Protein AF-A0A0F9K3U7-F1 (afdb_monomer_lite)

Secondary structure (DSSP, 8-state):
---SS-HHHHHHHH-TTTGGGS-HHHHHHHHHHHH----HHHHHHH-GGGTTHHHHHTTS-HHHHHHHHHHHHHHHHHHHHHHHHHHHHHHHHS-S----HHHHHHHHHHHHHHHHHHHS-HHHHHHHHHHHHHHHHHHHHHHHHHHHHHHHHHHHHHHHHHHHHHHHHHHHHHHHHHHHHHHHHHHHHHHHHHHHHHHHHHHHHHHS-----SB-TTT-PBPPHHHHHHHHTT-

pLDDT: mean 84.47, std 10.97, range [39.34, 97.69]

Sequence (235 aa):
MGAIINEDIFKLLTMPSFFSNMPWQRCRATLLEVCGDISDNDVIASDLTLSALPAILSDRSLEDQKKVIAAKKKKVNDRLKEIPARIDELLRTLPSESANRKVIKAYIKNIDKKIQAAKDDTVLSGLRKDLAEAQVKLAEAKAKTAQVILEANAGVDAKVFEAQAEIRKLKSQIDAIGDRVEGCEDKITRNNKSIAELKATHATVTARKQTYDEICPTCNQPLPSDQIEAAKDQF

Foldseek 3Di:
DPPPDDPLVVCVVPPVCSLVPDDVVVNVVVCCVVVPPQDPVNVCVVDPVSVCVCVQQPPHDPVVSVVVVVVVVVVVVVVVVVVVVVVVVVVVVPPPDPVPVVVVVVVVVVVVVVVVCVVVVVVVVVVVVVVVVVVVVVVVVVVVVVVVVCVVVVVVVVVVVVVVVVVVVVVVVVVVVVVVVVVVVVVVVVVVVVVVVVVVVVVVVVPDDDDDDLADPPPRDGHDPVVVVVVVVVD

Organism: NCBI:txid412755

Structure (mmCIF, N/CA/C/O backbone):
data_AF-A0A0F9K3U7-F1
#
_entry.id   AF-A0A0F9K3U7-F1
#
loop_
_atom_site.group_PDB
_atom_site.id
_atom_site.type_symbol
_atom_site.label_atom_id
_atom_site.label_alt_id
_atom_site.label_comp_id
_atom_site.label_asym_id
_atom_site.label_entity_id
_atom_site.label_seq_id
_atom_site.pdbx_PDB_ins_code
_atom_site.Cartn_x
_atom_site.Cartn_y
_atom_site.Cartn_z
_atom_site.occupancy
_atom_site.B_iso_or_equiv
_atom_site.auth_seq_id
_atom_site.auth_comp_id
_atom_site.auth_asym_id
_atom_site.auth_atom_id
_atom_site.pdbx_PDB_model_num
ATOM 1 N N . MET A 1 1 ? 33.323 -32.342 -114.698 1.00 39.34 1 MET A N 1
ATOM 2 C CA . MET A 1 1 ? 34.777 -32.149 -114.892 1.00 39.34 1 MET A CA 1
ATOM 3 C C . MET A 1 1 ? 35.158 -30.962 -114.021 1.00 39.34 1 MET A C 1
ATOM 5 O O . MET A 1 1 ? 34.841 -29.845 -114.375 1.00 39.34 1 MET A O 1
ATOM 9 N N . GLY A 1 2 ? 35.527 -31.151 -112.758 1.00 51.09 2 GLY A N 1
ATOM 10 C CA . GLY A 1 2 ? 36.817 -31.725 -112.386 1.00 51.09 2 GLY A CA 1
ATOM 11 C C . GLY A 1 2 ? 37.894 -30.655 -112.555 1.00 51.09 2 GLY A C 1
ATOM 12 O O . GLY A 1 2 ? 38.774 -30.832 -113.387 1.00 51.09 2 GLY A O 1
ATOM 13 N N . ALA A 1 3 ? 37.754 -29.511 -111.870 1.00 56.00 3 ALA A N 1
ATOM 14 C CA . ALA A 1 3 ? 38.812 -28.509 -111.831 1.00 56.00 3 ALA A CA 1
ATOM 15 C C . ALA A 1 3 ? 40.034 -29.178 -111.199 1.00 56.00 3 ALA A C 1
ATOM 17 O O . ALA A 1 3 ? 39.985 -29.614 -110.053 1.00 56.00 3 ALA A O 1
ATOM 18 N N . ILE A 1 4 ? 41.088 -29.338 -111.991 1.00 64.88 4 ILE A N 1
ATOM 19 C CA . ILE A 1 4 ? 42.277 -30.111 -111.620 1.00 64.88 4 ILE A CA 1
ATOM 20 C C . ILE A 1 4 ? 43.007 -29.444 -110.431 1.00 64.88 4 ILE A C 1
ATOM 22 O O . ILE A 1 4 ? 43.713 -30.128 -109.697 1.00 64.88 4 ILE A O 1
ATOM 26 N N . ILE A 1 5 ? 42.796 -28.136 -110.201 1.00 70.88 5 ILE A N 1
ATOM 27 C CA . ILE A 1 5 ? 43.370 -27.323 -109.113 1.00 70.88 5 ILE A CA 1
ATOM 28 C C . ILE A 1 5 ? 42.346 -26.253 -108.658 1.00 70.88 5 ILE A C 1
ATOM 30 O O . ILE A 1 5 ? 41.552 -25.772 -109.467 1.00 70.88 5 ILE A O 1
ATOM 34 N N . ASN A 1 6 ? 42.365 -25.870 -107.371 1.00 79.25 6 ASN A N 1
ATOM 35 C CA . ASN A 1 6 ? 41.570 -24.768 -106.800 1.00 79.25 6 ASN A CA 1
ATOM 36 C C . ASN A 1 6 ? 41.962 -23.415 -107.436 1.00 79.25 6 ASN A C 1
ATOM 38 O O . ASN A 1 6 ? 43.145 -23.093 -107.504 1.00 79.25 6 ASN A O 1
ATOM 42 N N . GLU A 1 7 ? 40.985 -22.615 -107.875 1.00 78.12 7 GLU A N 1
ATOM 43 C CA . GLU A 1 7 ? 41.207 -21.340 -108.576 1.00 78.12 7 GLU A CA 1
ATOM 44 C C . GLU A 1 7 ? 42.060 -20.343 -107.775 1.00 78.12 7 GLU A C 1
ATOM 46 O O . GLU A 1 7 ? 42.917 -19.673 -108.352 1.00 78.12 7 GLU A O 1
ATOM 51 N N . ASP A 1 8 ? 41.889 -20.280 -106.453 1.00 76.25 8 ASP A N 1
ATOM 52 C CA . ASP A 1 8 ? 42.684 -19.394 -105.597 1.00 76.25 8 ASP A CA 1
ATOM 53 C C . ASP A 1 8 ? 44.146 -19.861 -105.518 1.00 76.25 8 ASP A C 1
ATOM 55 O O . ASP A 1 8 ? 45.063 -19.043 -105.579 1.00 76.25 8 ASP A O 1
ATOM 59 N N . ILE A 1 9 ? 44.381 -21.179 -105.480 1.00 78.38 9 ILE A N 1
ATOM 60 C CA . ILE A 1 9 ? 45.731 -21.768 -105.527 1.00 78.38 9 ILE A CA 1
ATOM 61 C C . ILE A 1 9 ? 46.354 -21.556 -106.912 1.00 78.38 9 ILE A C 1
ATOM 63 O O . ILE A 1 9 ? 47.531 -21.220 -107.027 1.00 78.38 9 ILE A O 1
ATOM 67 N N . PHE A 1 10 ? 45.566 -21.693 -107.979 1.00 81.69 10 PHE A N 1
ATOM 68 C CA . PHE A 1 10 ? 46.027 -21.448 -109.342 1.00 81.69 10 PHE A CA 1
ATOM 69 C C . PHE A 1 10 ? 46.436 -19.984 -109.547 1.00 81.69 10 PHE A C 1
ATOM 71 O O . PHE A 1 10 ? 47.505 -19.721 -110.100 1.00 81.69 10 PHE A O 1
ATOM 78 N N . LYS A 1 11 ? 45.643 -19.025 -109.051 1.00 81.75 11 LYS A N 1
ATOM 79 C CA . LYS A 1 11 ? 45.990 -17.593 -109.073 1.00 81.75 11 LYS A CA 1
ATOM 80 C C . LYS A 1 11 ? 47.231 -17.299 -108.236 1.00 81.75 11 LYS A C 1
ATOM 82 O O . LYS A 1 11 ? 48.065 -16.511 -108.670 1.00 81.75 11 LYS A O 1
ATOM 87 N N . LEU A 1 12 ? 47.395 -17.966 -107.092 1.00 83.31 12 LEU A N 1
ATOM 88 C CA . LEU A 1 12 ? 48.592 -17.843 -106.259 1.00 83.31 12 LEU A CA 1
ATOM 89 C C . LEU A 1 12 ? 49.868 -18.299 -106.990 1.00 83.31 12 LEU A C 1
ATOM 91 O O . LEU A 1 12 ? 50.903 -17.652 -106.868 1.00 83.31 12 LEU A O 1
ATOM 95 N N . LEU A 1 13 ? 49.789 -19.382 -107.771 1.00 79.38 13 LEU A N 1
ATOM 96 C CA . LEU A 1 13 ? 50.928 -19.937 -108.514 1.00 79.38 13 LEU A CA 1
ATOM 97 C C . LEU A 1 13 ? 51.248 -19.176 -109.809 1.00 79.38 13 LEU A C 1
ATOM 99 O O . LEU A 1 13 ? 52.399 -19.149 -110.237 1.00 79.38 13 LEU A O 1
ATOM 103 N N . THR A 1 14 ? 50.240 -18.587 -110.457 1.00 82.81 14 THR A N 1
ATOM 104 C CA . THR A 1 14 ? 50.379 -17.990 -111.801 1.00 82.81 14 THR A CA 1
ATOM 105 C C . THR A 1 14 ? 50.474 -16.469 -111.808 1.00 82.81 14 THR A C 1
ATOM 107 O O . THR A 1 14 ? 51.016 -15.902 -112.756 1.00 82.81 14 THR A O 1
ATOM 110 N N . MET A 1 15 ? 49.975 -15.790 -110.772 1.00 82.88 15 MET A N 1
ATOM 111 C CA . MET A 1 15 ? 49.947 -14.330 -110.696 1.00 82.88 15 MET A CA 1
ATOM 112 C C . MET A 1 15 ? 50.766 -13.836 -109.492 1.00 82.88 15 MET A C 1
ATOM 114 O O . MET A 1 15 ? 50.278 -13.874 -108.361 1.00 82.88 15 MET A O 1
ATOM 118 N N . PRO A 1 16 ? 51.977 -13.283 -109.707 1.00 77.00 16 PRO A N 1
ATOM 119 C CA . PRO A 1 16 ? 52.858 -12.836 -108.621 1.00 77.00 16 PRO A CA 1
ATOM 120 C C . PRO A 1 16 ? 52.249 -11.773 -107.689 1.00 77.00 16 PRO A C 1
ATOM 122 O O . PRO A 1 16 ? 52.630 -11.673 -106.527 1.00 77.00 16 PRO A O 1
ATOM 125 N N . SER A 1 17 ? 51.292 -10.978 -108.177 1.00 83.00 17 SER A N 1
ATOM 126 C CA . SER A 1 17 ? 50.625 -9.911 -107.416 1.00 83.00 17 SER A CA 1
ATOM 127 C C . SER A 1 17 ? 49.373 -10.366 -106.657 1.00 83.00 17 SER A C 1
ATOM 129 O O . SER A 1 17 ? 48.788 -9.579 -105.912 1.00 83.00 17 SER A O 1
ATOM 131 N N . PHE A 1 18 ? 48.921 -11.612 -106.831 1.00 84.75 18 PHE A N 1
ATOM 132 C CA . PHE A 1 18 ? 47.691 -12.086 -106.193 1.00 84.75 18 PHE A CA 1
ATOM 133 C C . PHE A 1 18 ? 47.845 -12.186 -104.672 1.00 84.75 18 PHE A C 1
ATOM 135 O O . PHE A 1 18 ? 46.971 -11.738 -103.931 1.00 84.75 18 PHE A O 1
ATOM 142 N N . PHE A 1 19 ? 48.993 -12.681 -104.203 1.00 83.94 19 PHE A N 1
ATOM 143 C CA . PHE A 1 19 ? 49.269 -12.829 -102.776 1.00 83.94 19 PHE A CA 1
ATOM 144 C C . PHE A 1 19 ? 49.229 -11.494 -102.014 1.00 83.94 19 PHE A C 1
ATOM 146 O O . PHE A 1 19 ? 48.644 -11.427 -100.936 1.00 83.94 19 PHE A O 1
ATOM 153 N N . SER A 1 20 ? 49.785 -10.420 -102.584 1.00 81.62 20 SER A N 1
ATOM 154 C CA . SER A 1 20 ? 49.832 -9.097 -101.941 1.00 81.62 20 SER A CA 1
ATOM 155 C C . SER A 1 20 ? 48.480 -8.381 -101.879 1.00 81.62 20 SER A C 1
ATOM 157 O O . SER A 1 20 ? 48.315 -7.473 -101.072 1.00 81.62 20 SER A O 1
ATOM 159 N N . ASN A 1 21 ? 47.522 -8.767 -102.726 1.00 83.94 21 ASN A N 1
ATOM 160 C CA . ASN A 1 21 ? 46.215 -8.111 -102.831 1.00 83.94 21 ASN A CA 1
ATOM 161 C C . ASN A 1 21 ? 45.113 -8.804 -102.012 1.00 83.94 21 ASN A C 1
ATOM 163 O O . ASN A 1 21 ? 43.970 -8.344 -102.001 1.00 83.94 21 ASN A O 1
ATOM 167 N N . MET A 1 22 ? 45.422 -9.910 -101.335 1.00 84.44 22 MET A N 1
ATOM 168 C CA . MET A 1 22 ? 44.463 -10.603 -100.479 1.00 84.44 22 MET A CA 1
ATOM 169 C C . MET A 1 22 ? 44.304 -9.912 -99.110 1.00 84.44 22 MET A C 1
ATOM 171 O O . MET A 1 22 ? 45.218 -9.239 -98.633 1.00 84.44 22 MET A O 1
ATOM 175 N N . PRO A 1 23 ? 43.150 -10.085 -98.429 1.00 88.00 23 PRO A N 1
ATOM 176 C CA . PRO A 1 23 ? 42.997 -9.664 -97.040 1.00 88.00 23 PRO A CA 1
ATOM 177 C C . PRO A 1 23 ? 44.082 -10.296 -96.166 1.00 88.00 23 PRO A C 1
ATOM 179 O O . PRO A 1 23 ? 44.352 -11.493 -96.288 1.00 88.00 23 PRO A O 1
ATOM 182 N N . TRP A 1 24 ? 44.665 -9.520 -95.252 1.00 84.69 24 TRP A N 1
ATOM 183 C CA . TRP A 1 24 ? 45.823 -9.944 -94.457 1.00 84.69 24 TRP A CA 1
ATOM 184 C C . TRP A 1 24 ? 45.602 -11.262 -93.694 1.00 84.69 24 TRP A C 1
ATOM 186 O O . TRP A 1 24 ? 46.546 -12.025 -93.503 1.00 84.69 24 TRP A O 1
ATOM 196 N N . GLN A 1 25 ? 44.362 -11.571 -93.297 1.00 86.56 25 GLN A N 1
ATOM 197 C CA . GLN A 1 25 ? 44.002 -12.839 -92.660 1.00 86.56 25 GLN A CA 1
ATOM 198 C C . GLN A 1 25 ? 44.200 -14.032 -93.603 1.00 86.56 25 GLN A C 1
ATOM 200 O O . GLN A 1 25 ? 44.711 -15.062 -93.173 1.00 86.56 25 GLN A O 1
ATOM 205 N N . ARG A 1 26 ? 43.834 -13.888 -94.888 1.00 83.44 26 ARG A N 1
ATOM 206 C CA . ARG A 1 26 ? 44.044 -14.921 -95.915 1.00 83.44 26 ARG A CA 1
ATOM 207 C C . ARG A 1 26 ? 45.518 -15.042 -96.280 1.00 83.44 26 ARG A C 1
ATOM 209 O O . ARG A 1 26 ? 46.016 -16.157 -96.299 1.00 83.44 26 ARG A O 1
ATOM 216 N N . CYS A 1 27 ? 46.237 -13.928 -96.453 1.00 83.19 27 CYS A N 1
ATOM 217 C CA . CYS A 1 27 ? 47.690 -13.963 -96.671 1.00 83.19 27 CYS A CA 1
ATOM 218 C C . CYS A 1 27 ? 48.408 -14.710 -95.540 1.00 83.19 27 CYS A C 1
ATOM 220 O O . CYS A 1 27 ? 49.268 -15.549 -95.794 1.00 83.19 27 CYS A O 1
ATOM 222 N N . ARG A 1 28 ? 48.032 -14.425 -94.285 1.00 81.31 28 ARG A N 1
ATOM 223 C CA . ARG A 1 28 ? 48.586 -15.095 -93.105 1.00 81.31 28 ARG A CA 1
ATOM 224 C C . ARG A 1 28 ? 48.239 -16.582 -93.079 1.00 81.31 28 ARG A C 1
ATOM 226 O O . ARG A 1 28 ? 49.132 -17.379 -92.831 1.00 81.31 28 ARG A O 1
ATOM 233 N N . ALA A 1 29 ? 46.983 -16.950 -93.337 1.00 82.62 29 ALA A N 1
ATOM 234 C CA . ALA A 1 29 ? 46.562 -18.350 -93.369 1.00 82.62 29 ALA A CA 1
ATOM 235 C C . ALA A 1 29 ? 47.334 -19.149 -94.432 1.00 82.62 29 ALA A C 1
ATOM 237 O O . ALA A 1 29 ? 47.887 -20.195 -94.120 1.00 82.62 29 ALA A O 1
ATOM 238 N N . THR A 1 30 ? 47.458 -18.610 -95.648 1.00 82.06 30 THR A N 1
ATOM 239 C CA . THR A 1 30 ? 48.207 -19.245 -96.741 1.00 82.06 30 THR A CA 1
ATOM 240 C C . THR A 1 30 ? 49.702 -19.366 -96.429 1.00 82.06 30 THR A C 1
ATOM 242 O O . THR A 1 30 ? 50.304 -20.388 -96.733 1.00 82.06 30 THR A O 1
ATOM 245 N N . LEU A 1 31 ? 50.320 -18.363 -95.791 1.00 82.06 31 LEU A N 1
ATOM 246 C CA . LEU A 1 31 ? 51.719 -18.468 -95.351 1.00 82.06 31 LEU A CA 1
ATOM 247 C C . LEU A 1 31 ? 51.919 -19.547 -94.286 1.00 82.06 31 LEU A C 1
ATOM 249 O O . LEU A 1 31 ? 52.905 -20.271 -94.349 1.00 82.06 31 LEU A O 1
ATOM 253 N N . LEU A 1 32 ? 51.006 -19.654 -93.319 1.00 80.69 32 LEU A N 1
ATOM 254 C CA . LEU A 1 32 ? 51.077 -20.681 -92.276 1.00 80.69 32 LEU A CA 1
ATOM 255 C C . LEU A 1 32 ? 50.856 -22.086 -92.852 1.00 80.69 32 LEU A C 1
ATOM 257 O O . LEU A 1 32 ? 51.536 -23.022 -92.450 1.00 80.69 32 LEU A O 1
ATOM 261 N N . GLU A 1 33 ? 49.981 -22.223 -93.851 1.00 80.50 33 GLU A N 1
ATOM 262 C CA . GLU A 1 33 ? 49.771 -23.482 -94.573 1.00 80.50 33 GLU A CA 1
ATOM 263 C C . GLU A 1 33 ? 51.034 -23.934 -95.331 1.00 80.50 33 GLU A C 1
ATOM 265 O O . GLU A 1 33 ? 51.362 -25.118 -95.333 1.00 80.50 33 GLU A O 1
ATOM 270 N N . VAL A 1 34 ? 51.779 -22.997 -95.934 1.00 78.75 34 VAL A N 1
ATOM 271 C CA . VAL A 1 34 ? 53.006 -23.289 -96.702 1.00 78.75 34 VAL A CA 1
ATOM 272 C C . VAL A 1 34 ? 54.232 -23.505 -95.806 1.00 78.75 34 VAL A C 1
ATOM 274 O O . VAL A 1 34 ? 55.048 -24.381 -96.086 1.00 78.75 34 VAL A O 1
ATOM 277 N N . CYS A 1 35 ? 54.391 -22.709 -94.748 1.00 75.44 35 CYS A N 1
ATOM 278 C CA . CYS A 1 35 ? 55.563 -22.747 -93.867 1.00 75.44 35 CYS A CA 1
ATOM 279 C C . CYS A 1 35 ? 55.451 -23.779 -92.729 1.00 75.44 35 CYS A C 1
ATOM 281 O O . C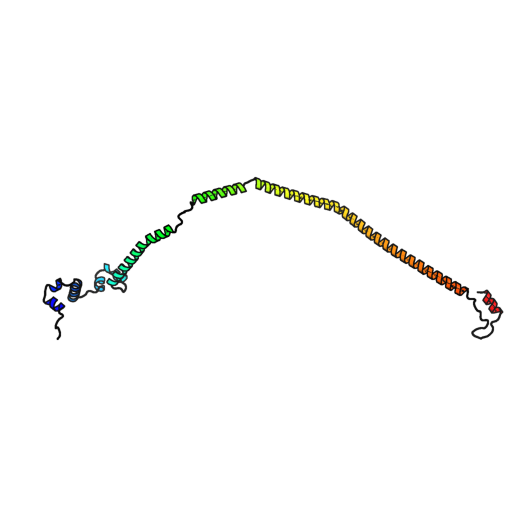YS A 1 35 ? 56.434 -23.999 -92.022 1.00 75.44 35 CYS A O 1
ATOM 283 N N . GLY A 1 36 ? 54.287 -24.415 -92.570 1.00 69.62 36 GLY A N 1
ATOM 284 C CA . GLY A 1 36 ? 53.966 -25.284 -91.441 1.00 69.62 36 GLY A CA 1
ATOM 285 C C . GLY A 1 36 ? 53.389 -24.487 -90.270 1.00 69.62 36 GLY A C 1
ATOM 286 O O . GLY A 1 36 ? 53.893 -23.420 -89.916 1.00 69.62 36 GLY A O 1
ATOM 287 N N . ASP A 1 37 ? 52.313 -25.007 -89.680 1.00 71.19 37 ASP A N 1
ATOM 288 C CA . ASP A 1 37 ? 51.672 -24.390 -88.520 1.00 71.19 37 ASP A CA 1
ATOM 289 C C . ASP A 1 37 ? 52.463 -24.713 -87.243 1.00 71.19 37 ASP A C 1
ATOM 291 O O . ASP A 1 37 ? 52.944 -25.834 -87.065 1.00 71.19 37 ASP A O 1
ATOM 295 N N . ILE A 1 38 ? 52.602 -23.731 -86.356 1.00 73.69 38 ILE A N 1
ATOM 296 C CA . ILE A 1 38 ? 53.249 -23.899 -85.050 1.00 73.69 38 ILE A CA 1
ATOM 297 C C . ILE A 1 38 ? 52.135 -23.806 -84.019 1.00 73.69 38 ILE A C 1
ATOM 299 O O . ILE A 1 38 ? 51.445 -22.788 -83.960 1.00 73.69 38 ILE A O 1
ATOM 303 N N . SER A 1 39 ? 51.941 -24.849 -83.209 1.00 77.06 39 SER A N 1
ATOM 304 C CA . SER A 1 39 ? 50.862 -24.815 -82.227 1.00 77.06 39 SER A CA 1
ATOM 305 C C . SER A 1 39 ? 51.157 -23.784 -81.136 1.00 77.06 39 SER A C 1
ATOM 307 O O . SER A 1 39 ? 52.312 -23.545 -80.775 1.00 77.06 39 SER A O 1
ATOM 309 N N . ASP A 1 40 ? 50.108 -23.205 -80.547 1.00 73.75 40 ASP A N 1
ATOM 310 C CA . ASP A 1 40 ? 50.254 -22.292 -79.406 1.00 73.75 40 ASP A CA 1
ATOM 311 C C . ASP A 1 40 ? 51.070 -22.939 -78.268 1.00 73.75 40 ASP A C 1
ATOM 313 O O . ASP A 1 40 ? 51.833 -22.258 -77.585 1.00 73.75 40 ASP A O 1
ATOM 317 N N . ASN A 1 41 ? 50.967 -24.263 -78.101 1.00 77.44 41 ASN A N 1
ATOM 318 C CA . ASN A 1 41 ? 51.744 -25.020 -77.120 1.00 77.44 41 ASN A CA 1
ATOM 319 C C . ASN A 1 41 ? 53.242 -25.054 -77.455 1.00 77.44 41 ASN A C 1
ATOM 321 O O . ASN A 1 41 ? 54.060 -24.929 -76.545 1.00 77.44 41 ASN A O 1
ATOM 325 N N . ASP A 1 42 ? 53.604 -25.170 -78.734 1.00 77.56 42 ASP A N 1
ATOM 326 C CA . ASP A 1 42 ? 55.003 -25.156 -79.180 1.00 77.56 42 ASP A CA 1
ATOM 327 C C . ASP A 1 42 ? 55.627 -23.769 -78.979 1.00 77.56 42 ASP A C 1
ATOM 329 O O . ASP A 1 42 ? 56.763 -23.651 -78.516 1.00 77.56 42 ASP A O 1
ATOM 333 N N . VAL A 1 43 ? 54.861 -22.702 -79.237 1.00 80.06 43 VAL A N 1
ATOM 334 C CA . VAL A 1 43 ? 55.296 -21.321 -78.966 1.00 80.06 43 VAL A CA 1
ATOM 335 C C . VAL A 1 43 ? 55.462 -21.087 -77.463 1.00 80.06 43 VAL A C 1
ATOM 337 O O . VAL A 1 43 ? 56.473 -20.528 -77.039 1.00 80.06 43 VAL A O 1
ATOM 340 N N . ILE A 1 44 ? 54.515 -21.544 -76.639 1.00 80.75 44 ILE A N 1
ATOM 341 C CA . ILE A 1 44 ? 54.592 -21.414 -75.176 1.00 80.75 44 ILE A CA 1
ATOM 342 C C . ILE A 1 44 ? 55.784 -22.199 -74.609 1.00 80.75 44 ILE A C 1
ATOM 344 O O . ILE A 1 44 ? 56.443 -21.718 -73.691 1.00 80.75 44 ILE A O 1
ATOM 348 N N . ALA A 1 45 ? 56.091 -23.376 -75.160 1.00 81.00 45 ALA A N 1
ATOM 349 C CA . ALA A 1 45 ? 57.246 -24.172 -74.751 1.00 81.00 45 ALA A CA 1
ATOM 350 C C . ALA A 1 45 ? 58.588 -23.538 -75.166 1.00 81.00 45 ALA A C 1
ATOM 352 O O . ALA A 1 45 ? 59.606 -23.790 -74.520 1.00 81.00 45 ALA A O 1
ATOM 353 N N . SER A 1 46 ? 58.595 -22.711 -76.218 1.00 82.94 46 SER A N 1
ATOM 354 C CA . SER A 1 46 ? 59.808 -22.069 -76.743 1.00 82.94 46 SER A CA 1
ATOM 355 C C . SER A 1 46 ? 60.324 -20.889 -75.905 1.00 82.94 46 SER A C 1
ATOM 357 O O . SER A 1 46 ? 61.505 -20.557 -76.003 1.00 82.94 46 SER A O 1
ATOM 359 N N . ASP A 1 47 ? 59.484 -20.279 -75.057 1.00 83.94 47 ASP A N 1
ATOM 360 C CA . ASP A 1 47 ? 59.842 -19.110 -74.244 1.00 83.94 47 ASP A CA 1
ATOM 361 C C . ASP A 1 47 ? 59.417 -19.283 -72.776 1.00 83.94 47 ASP A C 1
ATOM 363 O O . ASP A 1 47 ? 58.234 -19.366 -72.436 1.00 83.94 47 ASP A O 1
ATOM 367 N N . LEU A 1 48 ? 60.402 -19.263 -71.873 1.00 82.19 48 LEU A N 1
ATOM 368 C CA . LEU A 1 48 ? 60.197 -19.418 -70.433 1.00 82.19 48 LEU A CA 1
ATOM 369 C C . LEU A 1 48 ? 59.276 -18.336 -69.839 1.00 82.19 48 LEU A C 1
ATOM 371 O O . LEU A 1 48 ? 58.615 -18.579 -68.826 1.00 82.19 48 LEU A O 1
ATOM 375 N N . THR A 1 49 ? 59.199 -17.154 -70.459 1.00 85.38 49 THR A N 1
ATOM 376 C CA . THR A 1 49 ? 58.321 -16.059 -70.017 1.00 85.38 49 THR A CA 1
ATOM 377 C C . THR A 1 49 ? 56.834 -16.360 -70.233 1.00 85.38 49 THR A C 1
ATOM 379 O O . THR A 1 49 ? 55.987 -15.802 -69.533 1.00 85.38 49 THR A O 1
ATOM 382 N N . LEU A 1 50 ? 56.506 -17.291 -71.138 1.00 83.38 50 LEU A N 1
ATOM 383 C CA . LEU A 1 50 ? 55.139 -17.725 -71.435 1.00 83.38 50 LEU A CA 1
ATOM 384 C C . LEU A 1 50 ? 54.679 -18.905 -70.568 1.00 83.38 50 LEU A C 1
ATOM 386 O O . LEU A 1 50 ? 53.513 -19.288 -70.627 1.00 83.38 50 LEU A O 1
ATOM 390 N N . SER A 1 51 ? 55.546 -19.439 -69.703 1.00 81.56 51 SER A N 1
ATOM 391 C CA . SER A 1 51 ? 55.262 -20.606 -68.850 1.00 81.56 51 SER A CA 1
ATOM 392 C C . SER A 1 51 ? 54.040 -20.448 -67.931 1.00 81.56 51 SER A C 1
ATOM 394 O O . SER A 1 51 ? 53.390 -21.435 -67.591 1.00 81.56 51 SER A O 1
ATOM 396 N N . ALA A 1 52 ? 53.679 -19.216 -67.554 1.00 84.75 52 ALA A N 1
ATOM 397 C CA . ALA A 1 52 ? 52.499 -18.929 -66.734 1.00 84.75 52 ALA A CA 1
ATOM 398 C C . ALA A 1 52 ? 51.186 -18.850 -67.541 1.00 84.75 52 ALA A C 1
ATOM 400 O O . ALA A 1 52 ? 50.096 -18.883 -66.966 1.00 84.75 52 ALA A O 1
ATOM 401 N N . LEU A 1 53 ? 51.266 -18.729 -68.869 1.00 83.69 53 LEU A N 1
ATOM 402 C CA . LEU A 1 53 ? 50.116 -18.509 -69.743 1.00 83.69 53 LEU A CA 1
ATOM 403 C C . LEU A 1 53 ? 49.138 -19.701 -69.783 1.00 83.69 53 LEU A C 1
ATOM 405 O O . LEU A 1 53 ? 47.936 -19.441 -69.698 1.00 83.69 53 LEU A O 1
ATOM 409 N N . PRO A 1 54 ? 49.577 -20.979 -69.803 1.00 83.38 54 PRO A N 1
ATOM 410 C CA . PRO A 1 54 ? 48.668 -22.127 -69.716 1.00 83.38 54 PRO A CA 1
ATOM 411 C C . PRO A 1 54 ? 47.805 -22.118 -68.450 1.00 83.38 54 PRO A C 1
ATOM 413 O O . PRO A 1 54 ? 46.604 -22.361 -68.518 1.00 83.38 54 PRO A O 1
ATOM 416 N N . ALA A 1 55 ? 48.379 -21.747 -67.299 1.00 84.31 55 ALA A N 1
ATOM 417 C CA . ALA A 1 55 ? 47.632 -21.641 -66.044 1.00 84.31 55 ALA A CA 1
ATOM 418 C C . ALA A 1 55 ? 46.563 -20.531 -66.091 1.00 84.31 55 ALA A C 1
ATOM 420 O O . ALA A 1 55 ? 45.505 -20.654 -65.475 1.00 84.31 55 ALA A O 1
ATOM 421 N N . ILE A 1 56 ? 46.820 -19.453 -66.839 1.00 82.56 56 ILE A N 1
ATOM 422 C CA . ILE A 1 56 ? 45.872 -18.347 -67.047 1.00 82.56 56 ILE A CA 1
ATOM 423 C C . ILE A 1 56 ? 44.776 -18.735 -68.050 1.00 82.56 56 ILE A C 1
ATOM 425 O O . ILE A 1 56 ? 43.635 -18.283 -67.913 1.00 82.56 56 ILE A O 1
ATOM 429 N N . LEU A 1 57 ? 45.116 -19.529 -69.067 1.00 81.94 57 LEU A N 1
ATOM 430 C CA . LEU A 1 57 ? 44.195 -19.976 -70.110 1.00 81.94 57 LEU A CA 1
ATOM 431 C C . LEU A 1 57 ? 43.289 -21.117 -69.651 1.00 81.94 57 LEU A C 1
ATOM 433 O O . LEU A 1 57 ? 42.125 -21.150 -70.055 1.00 81.94 57 LEU A O 1
ATOM 437 N N . SER A 1 58 ? 43.754 -21.980 -68.741 1.00 80.06 58 SER A N 1
ATOM 438 C CA . SER A 1 58 ? 43.046 -23.200 -68.323 1.00 80.06 58 SER A CA 1
ATOM 439 C C . SER A 1 58 ? 42.628 -24.029 -69.552 1.00 80.06 58 SER A C 1
ATOM 441 O O . SER A 1 58 ? 43.486 -24.350 -70.365 1.00 80.06 58 SER A O 1
ATOM 443 N N . ASP A 1 59 ? 41.331 -24.291 -69.746 1.00 79.00 59 ASP A N 1
ATOM 444 C CA . ASP A 1 59 ? 40.789 -25.041 -70.895 1.00 79.00 59 ASP A CA 1
ATOM 445 C C . ASP A 1 59 ? 40.331 -24.138 -72.064 1.00 79.00 59 ASP A C 1
ATOM 447 O O . ASP A 1 59 ? 39.585 -24.570 -72.943 1.00 79.00 59 ASP A O 1
ATOM 451 N N . ARG A 1 60 ? 40.684 -22.842 -72.058 1.00 79.81 60 ARG A N 1
ATOM 452 C CA . ARG A 1 60 ? 40.196 -21.860 -73.045 1.00 79.81 60 ARG A CA 1
ATOM 453 C C . ARG A 1 60 ? 41.239 -21.558 -74.111 1.00 79.81 60 ARG A C 1
ATOM 455 O O . ARG A 1 60 ? 42.422 -21.422 -73.813 1.00 79.81 60 ARG A O 1
ATOM 462 N N . SER A 1 61 ? 40.766 -21.307 -75.331 1.00 82.88 61 SER A N 1
ATOM 463 C CA . SER A 1 61 ? 41.596 -20.712 -76.379 1.00 82.88 61 SER A CA 1
ATOM 464 C C . SER A 1 61 ? 42.055 -19.297 -75.986 1.00 82.88 61 SER A C 1
ATOM 466 O O . SER A 1 61 ? 41.381 -18.582 -75.230 1.00 82.88 61 SER A O 1
ATOM 468 N N . LEU A 1 62 ? 43.188 -18.852 -76.540 1.00 81.69 62 LEU A N 1
ATOM 469 C CA . LEU A 1 62 ? 43.691 -17.481 -76.376 1.00 81.69 62 LEU A CA 1
ATOM 470 C C . LEU A 1 62 ? 42.641 -16.426 -76.754 1.00 81.69 62 LEU A C 1
ATOM 472 O O . LEU A 1 62 ? 42.517 -15.387 -76.095 1.00 81.69 62 LEU A O 1
ATOM 476 N N . GLU A 1 63 ? 41.871 -16.685 -77.810 1.00 82.75 63 GLU A N 1
ATOM 477 C CA . GLU A 1 63 ? 40.817 -15.788 -78.276 1.00 82.75 63 GLU A CA 1
ATOM 478 C C . GLU A 1 63 ? 39.654 -15.700 -77.287 1.00 82.75 63 GLU A C 1
ATOM 480 O O . GLU A 1 63 ? 39.166 -14.602 -76.994 1.00 82.75 63 GLU A O 1
ATOM 485 N N . ASP A 1 64 ? 39.236 -16.829 -76.718 1.00 86.12 64 ASP A N 1
ATOM 486 C CA . ASP A 1 64 ? 38.146 -16.855 -75.747 1.00 86.12 64 ASP A CA 1
ATOM 487 C C . ASP A 1 64 ? 38.547 -16.189 -74.435 1.00 86.12 64 ASP A C 1
ATOM 489 O O . ASP A 1 64 ? 37.758 -15.433 -73.859 1.00 86.12 64 ASP A O 1
ATOM 493 N N . GLN A 1 65 ? 39.793 -16.362 -73.990 1.00 86.94 65 GLN A N 1
ATOM 494 C CA . GLN A 1 65 ? 40.285 -15.668 -72.803 1.00 86.94 65 GLN A CA 1
ATOM 495 C C . GLN A 1 65 ? 40.340 -14.146 -73.009 1.00 86.94 65 GLN A C 1
ATOM 497 O O . GLN A 1 65 ? 39.942 -13.386 -72.119 1.00 86.94 65 GLN A O 1
ATOM 502 N N . LYS A 1 66 ? 40.733 -13.671 -74.201 1.00 87.69 66 LYS A N 1
ATOM 503 C CA . LYS A 1 66 ? 40.666 -12.240 -74.551 1.00 87.69 66 LYS A CA 1
ATOM 504 C C . LYS A 1 66 ? 39.233 -11.705 -74.483 1.00 87.69 66 LYS A C 1
ATOM 506 O O . LYS A 1 66 ? 39.011 -10.640 -73.900 1.00 87.69 66 LYS A O 1
ATOM 511 N N . LYS A 1 67 ? 38.250 -12.451 -75.004 1.00 89.81 67 LYS A N 1
ATOM 512 C CA . LYS A 1 67 ? 36.822 -12.080 -74.923 1.00 89.81 67 LYS A CA 1
ATOM 513 C C . LYS A 1 67 ? 36.339 -11.999 -73.471 1.00 89.81 67 LYS A C 1
ATOM 515 O O . LYS A 1 67 ? 35.662 -11.039 -73.099 1.00 89.81 67 LYS A O 1
ATOM 520 N N . VAL A 1 68 ? 36.726 -12.955 -72.625 1.00 88.50 68 VAL A N 1
ATOM 521 C CA . VAL A 1 68 ? 36.371 -12.982 -71.194 1.00 88.50 68 VAL A CA 1
ATOM 522 C C . VAL A 1 68 ? 36.945 -11.779 -70.454 1.00 88.50 68 VAL A C 1
ATOM 524 O O . VAL A 1 68 ? 36.232 -11.132 -69.685 1.00 88.50 68 VAL A O 1
ATOM 527 N N . ILE A 1 69 ? 38.219 -11.454 -70.684 1.00 89.62 69 ILE A N 1
ATOM 528 C CA . ILE A 1 69 ? 38.871 -10.296 -70.062 1.00 89.62 69 ILE A CA 1
ATOM 529 C C . ILE A 1 69 ? 38.188 -9.001 -70.512 1.00 89.62 69 ILE A C 1
ATOM 531 O O . ILE A 1 69 ? 37.885 -8.152 -69.671 1.00 89.62 69 ILE A O 1
ATOM 535 N N . ALA A 1 70 ? 37.873 -8.865 -71.803 1.00 92.81 70 ALA A N 1
ATOM 536 C CA . ALA A 1 70 ? 37.151 -7.706 -72.323 1.00 92.81 70 ALA A CA 1
ATOM 537 C C . ALA A 1 70 ? 35.766 -7.549 -71.667 1.00 92.81 70 ALA A C 1
ATOM 539 O O . ALA A 1 70 ? 35.411 -6.453 -71.226 1.00 92.81 70 ALA A O 1
ATOM 540 N N . ALA A 1 71 ? 35.015 -8.645 -71.518 1.00 93.62 71 ALA A N 1
ATOM 541 C CA . ALA A 1 71 ? 33.717 -8.646 -70.846 1.00 93.62 71 ALA A CA 1
ATOM 542 C C . ALA A 1 71 ? 33.829 -8.288 -69.352 1.00 93.62 71 ALA A C 1
ATOM 544 O O . ALA A 1 71 ? 33.058 -7.465 -68.852 1.00 93.62 71 ALA A O 1
ATOM 545 N N . LYS A 1 72 ? 34.817 -8.846 -68.636 1.00 93.25 72 LYS A N 1
ATOM 546 C CA . LYS A 1 72 ? 35.093 -8.508 -67.229 1.00 93.25 72 LYS A CA 1
ATOM 547 C C . LYS A 1 72 ? 35.455 -7.032 -67.073 1.00 93.25 72 LYS A C 1
ATOM 549 O O . LYS A 1 72 ? 34.893 -6.364 -66.208 1.00 93.25 72 LYS A O 1
ATOM 554 N N . LYS A 1 73 ? 36.335 -6.508 -67.932 1.00 94.50 73 LYS A N 1
ATOM 555 C CA . LYS A 1 73 ? 36.732 -5.093 -67.941 1.00 94.50 73 LYS A CA 1
ATOM 556 C C . LYS A 1 73 ? 35.525 -4.183 -68.160 1.00 94.50 73 LYS A C 1
ATOM 558 O O . LYS A 1 73 ? 35.356 -3.214 -67.425 1.00 94.50 73 LYS A O 1
ATOM 563 N N . LYS A 1 74 ? 34.657 -4.527 -69.117 1.00 95.81 74 LYS A N 1
ATOM 564 C CA . LYS A 1 74 ? 33.407 -3.799 -69.361 1.00 95.81 74 LYS A CA 1
ATOM 565 C C . LYS A 1 74 ? 32.515 -3.791 -68.115 1.00 95.81 74 LYS A C 1
ATOM 567 O O . LYS A 1 74 ? 32.157 -2.720 -67.647 1.00 95.81 74 LYS A O 1
ATOM 572 N N . LYS A 1 75 ? 32.266 -4.956 -67.506 1.00 94.94 75 LYS A N 1
ATOM 573 C CA . LYS A 1 75 ? 31.447 -5.075 -66.286 1.00 94.94 75 LYS A CA 1
ATOM 574 C C . LYS A 1 75 ? 31.998 -4.260 -65.110 1.00 94.94 75 LYS A C 1
ATOM 576 O O . LYS A 1 75 ? 31.226 -3.666 -64.365 1.00 94.94 75 LYS A O 1
ATOM 581 N N . VAL A 1 76 ? 33.318 -4.235 -64.921 1.00 95.06 76 VAL A N 1
ATOM 582 C CA . VAL A 1 76 ? 33.958 -3.416 -63.876 1.00 95.06 76 VAL A CA 1
ATOM 583 C C . VAL A 1 76 ? 33.765 -1.927 -64.160 1.00 95.06 76 VAL A C 1
ATOM 585 O O . VAL A 1 76 ? 33.382 -1.188 -63.257 1.00 95.06 76 VAL A O 1
ATOM 588 N N . ASN A 1 77 ? 33.965 -1.496 -65.405 1.00 94.88 77 ASN A N 1
ATOM 589 C CA . ASN A 1 77 ? 33.765 -0.102 -65.797 1.00 94.88 77 ASN A CA 1
ATOM 590 C C . ASN A 1 77 ? 32.306 0.343 -65.659 1.00 94.88 77 ASN A C 1
ATOM 592 O O . ASN A 1 77 ? 32.056 1.459 -65.215 1.00 94.88 77 ASN A O 1
ATOM 596 N N . ASP A 1 78 ? 31.351 -0.517 -66.005 1.00 95.31 78 ASP A N 1
ATOM 597 C CA . ASP A 1 78 ? 29.927 -0.218 -65.854 1.00 95.31 78 ASP A CA 1
ATOM 598 C C . ASP A 1 78 ? 29.568 -0.067 -64.366 1.00 95.31 78 ASP A C 1
ATOM 600 O O . ASP A 1 78 ? 28.974 0.935 -63.976 1.00 95.31 78 ASP A O 1
ATOM 604 N N . ARG A 1 79 ? 30.065 -0.961 -63.496 1.00 92.94 79 ARG A N 1
ATOM 605 C CA . ARG A 1 79 ? 29.911 -0.816 -62.036 1.00 92.94 79 ARG A CA 1
ATOM 606 C C . ARG A 1 79 ? 30.545 0.465 -61.498 1.00 92.94 79 ARG A C 1
ATOM 608 O O . ARG A 1 79 ? 29.952 1.104 -60.640 1.00 92.94 79 ARG A O 1
ATOM 615 N N . LEU A 1 80 ? 31.730 0.846 -61.979 1.00 94.94 80 LEU A N 1
ATOM 616 C CA . LEU A 1 80 ? 32.388 2.091 -61.567 1.00 94.94 80 LEU A CA 1
ATOM 617 C C . LEU A 1 80 ? 31.550 3.326 -61.916 1.00 94.94 80 LEU A C 1
ATOM 619 O O . LEU A 1 80 ? 31.496 4.260 -61.121 1.00 94.94 80 LEU A O 1
ATOM 623 N N . LYS A 1 81 ? 30.863 3.316 -63.063 1.00 94.44 81 LYS A N 1
ATOM 624 C CA . LYS A 1 81 ? 29.956 4.399 -63.470 1.00 94.44 81 LYS A CA 1
ATOM 625 C C . LYS A 1 81 ? 28.686 4.472 -62.619 1.00 94.44 81 LYS A C 1
ATOM 627 O O . LYS A 1 81 ? 28.140 5.556 -62.462 1.00 94.44 81 LYS A O 1
ATOM 632 N N . GLU A 1 82 ? 28.223 3.351 -62.066 1.00 94.94 82 GLU A N 1
ATOM 633 C CA . GLU A 1 82 ? 27.032 3.302 -61.202 1.00 94.94 82 GLU A CA 1
ATOM 634 C C . GLU A 1 82 ? 27.284 3.827 -59.777 1.00 94.94 82 GLU A C 1
ATOM 636 O O . GLU A 1 82 ? 26.348 4.277 -59.117 1.00 94.94 82 GLU A O 1
ATOM 641 N N . ILE A 1 83 ? 28.525 3.758 -59.278 1.00 93.50 83 ILE A N 1
ATOM 642 C CA . ILE A 1 83 ? 28.858 4.113 -57.887 1.00 93.50 83 ILE A CA 1
ATOM 643 C C . ILE A 1 83 ? 28.480 5.565 -57.534 1.00 93.50 83 ILE A C 1
ATOM 645 O O . ILE A 1 83 ? 27.816 5.736 -56.511 1.00 93.50 83 ILE A O 1
ATOM 649 N N . PRO A 1 84 ? 28.832 6.599 -58.331 1.00 94.50 84 PRO A N 1
ATOM 650 C CA . PRO A 1 84 ? 28.501 7.987 -58.000 1.00 94.50 84 PRO A CA 1
ATOM 651 C C . PRO A 1 84 ? 26.998 8.219 -57.822 1.00 94.50 84 PRO A C 1
ATOM 653 O O . PRO A 1 84 ? 26.583 8.769 -56.809 1.00 94.50 84 PRO A O 1
ATOM 656 N N . ALA A 1 85 ? 26.173 7.703 -58.739 1.00 92.06 85 ALA A N 1
ATOM 657 C CA . ALA A 1 85 ? 24.722 7.863 -58.669 1.00 92.06 85 ALA A CA 1
ATOM 658 C C . ALA A 1 85 ? 24.119 7.224 -57.404 1.00 92.06 85 ALA A C 1
ATOM 660 O O . ALA A 1 85 ? 23.236 7.807 -56.781 1.00 92.06 85 ALA A O 1
ATOM 661 N N . ARG A 1 86 ? 24.627 6.054 -56.984 1.00 90.88 86 ARG A N 1
ATOM 662 C CA . ARG A 1 86 ? 24.199 5.405 -55.730 1.00 90.88 86 ARG A CA 1
ATOM 663 C C . ARG A 1 86 ? 24.613 6.193 -54.491 1.00 90.88 86 ARG A C 1
ATOM 665 O O . ARG A 1 86 ? 23.865 6.234 -53.518 1.00 90.88 86 ARG A O 1
ATOM 672 N N . ILE A 1 87 ? 25.803 6.793 -54.505 1.00 92.12 87 ILE A N 1
ATOM 673 C CA . ILE A 1 87 ? 26.259 7.661 -53.412 1.00 92.12 87 ILE A CA 1
ATOM 674 C C . ILE A 1 87 ? 25.339 8.881 -53.311 1.00 92.12 87 ILE A C 1
ATOM 676 O O . ILE A 1 87 ? 24.869 9.188 -52.218 1.00 92.12 87 ILE A O 1
ATOM 680 N N . ASP A 1 88 ? 25.030 9.525 -54.436 1.00 90.38 88 ASP A N 1
ATOM 681 C CA . ASP A 1 88 ? 24.150 10.695 -54.473 1.00 90.38 88 ASP A CA 1
ATOM 682 C C . ASP A 1 88 ? 22.733 10.372 -53.981 1.00 90.38 88 ASP A C 1
ATOM 684 O O . ASP A 1 88 ? 22.142 11.147 -53.229 1.00 90.38 88 ASP A O 1
ATOM 688 N N . GLU A 1 89 ? 22.190 9.213 -54.357 1.00 88.81 89 GLU A N 1
ATOM 689 C CA . GLU A 1 89 ? 20.897 8.732 -53.865 1.00 88.81 89 GLU A CA 1
ATOM 690 C C . GLU A 1 89 ? 20.905 8.554 -52.340 1.00 88.81 89 GLU A C 1
ATOM 692 O O . GLU A 1 89 ? 20.059 9.120 -51.646 1.00 88.81 89 GLU A O 1
ATOM 697 N N . LEU A 1 90 ? 21.902 7.847 -51.796 1.00 87.38 90 LEU A N 1
ATOM 698 C CA . LEU A 1 90 ? 22.037 7.644 -50.351 1.00 87.38 90 LEU A CA 1
ATOM 699 C C . LEU A 1 90 ? 22.202 8.968 -49.599 1.00 87.38 90 LEU A C 1
ATOM 701 O O . LEU A 1 90 ? 21.570 9.168 -48.560 1.00 87.38 90 LEU A O 1
ATOM 705 N N . LEU A 1 91 ? 22.990 9.901 -50.136 1.00 84.88 91 LEU A N 1
ATOM 706 C CA . LEU A 1 91 ? 23.153 11.230 -49.549 1.00 84.88 91 LEU A CA 1
ATOM 707 C C . LEU A 1 91 ? 21.833 12.012 -49.506 1.00 84.88 91 LEU A C 1
ATOM 709 O O . LEU A 1 91 ? 21.598 12.733 -48.541 1.00 84.88 91 LEU A O 1
ATOM 713 N N . ARG A 1 92 ? 20.943 11.838 -50.492 1.00 81.94 92 ARG A N 1
ATOM 714 C CA . ARG A 1 92 ? 19.608 12.469 -50.504 1.00 81.94 92 ARG A CA 1
ATOM 715 C C . ARG A 1 92 ? 18.622 11.817 -49.537 1.00 81.94 92 ARG A C 1
ATOM 717 O O . ARG A 1 92 ? 17.685 12.483 -49.109 1.00 81.94 92 ARG A O 1
ATOM 724 N N . THR A 1 93 ? 18.823 10.546 -49.186 1.00 81.31 93 THR A N 1
ATOM 725 C CA . THR A 1 93 ? 18.020 9.870 -48.149 1.00 81.31 93 THR A CA 1
ATOM 726 C C . THR A 1 93 ? 18.439 10.232 -46.726 1.00 81.31 93 THR A C 1
ATOM 728 O O . THR A 1 93 ? 17.672 10.010 -45.788 1.00 81.31 93 THR A O 1
ATOM 731 N N . LEU A 1 94 ? 19.639 10.794 -46.540 1.00 78.12 94 LEU A N 1
ATOM 732 C CA . LEU A 1 94 ? 20.063 11.265 -45.229 1.00 78.12 94 LEU A CA 1
ATOM 733 C C . LEU A 1 94 ? 19.216 12.481 -44.820 1.00 78.12 94 LEU A C 1
ATOM 735 O O . LEU A 1 94 ? 19.075 13.423 -45.602 1.00 78.12 94 LEU A O 1
ATOM 739 N N . PRO A 1 95 ? 18.665 12.499 -43.593 1.00 72.12 95 PRO A N 1
ATOM 740 C CA . PRO A 1 95 ? 17.941 13.657 -43.090 1.00 72.12 95 PRO A CA 1
ATOM 741 C C . PRO A 1 95 ? 18.811 14.920 -43.169 1.00 72.12 95 PRO A C 1
ATOM 743 O O . PRO A 1 95 ? 19.918 14.948 -42.630 1.00 72.12 95 PRO A O 1
ATOM 746 N N . SER A 1 96 ? 18.289 15.976 -43.809 1.00 63.28 96 SER A N 1
ATOM 747 C CA . SER A 1 96 ? 18.952 17.289 -43.952 1.00 63.28 96 SER A CA 1
ATOM 748 C C . SER A 1 96 ? 19.334 17.911 -42.609 1.00 63.28 96 SER A C 1
ATOM 750 O O . SER A 1 96 ? 20.246 18.735 -42.523 1.00 63.28 96 SER A O 1
ATOM 752 N N . GLU A 1 97 ? 18.630 17.538 -41.548 1.00 62.53 97 GLU A N 1
ATOM 753 C CA . GLU A 1 97 ? 18.888 18.023 -40.211 1.00 62.53 97 GLU A CA 1
ATOM 754 C C . GLU A 1 97 ? 19.722 16.991 -39.466 1.00 62.53 97 GLU A C 1
ATOM 756 O O . GLU A 1 97 ? 19.216 16.100 -38.781 1.00 62.53 97 GLU A O 1
ATOM 761 N N . SER A 1 98 ? 21.041 17.175 -39.505 1.00 60.03 98 SER A N 1
ATOM 762 C CA . SER A 1 98 ? 21.815 16.868 -38.308 1.00 60.03 98 SER A CA 1
ATOM 763 C C . SER A 1 98 ? 21.279 17.781 -37.201 1.00 60.03 98 SER A C 1
ATOM 765 O O . SER A 1 98 ? 21.761 18.895 -37.005 1.00 60.03 98 SER A O 1
ATOM 767 N N . ALA A 1 99 ? 20.201 17.360 -36.528 1.00 59.31 99 ALA A N 1
ATOM 768 C CA . ALA A 1 99 ? 19.661 18.058 -35.374 1.00 59.31 99 ALA A CA 1
ATOM 769 C C . ALA A 1 99 ? 20.855 18.364 -34.477 1.00 59.31 99 ALA A C 1
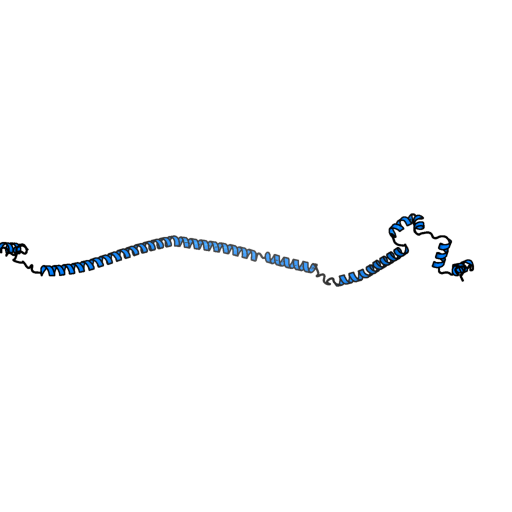ATOM 771 O O . ALA A 1 99 ? 21.586 17.450 -34.083 1.00 59.31 99 ALA A O 1
ATOM 772 N N . ASN A 1 100 ? 21.147 19.657 -34.324 1.00 72.38 100 ASN A N 1
ATOM 773 C CA . ASN A 1 100 ? 22.490 20.127 -34.026 1.00 72.38 100 ASN A CA 1
ATOM 774 C C . ASN A 1 100 ? 22.895 19.543 -32.669 1.00 72.38 100 ASN A C 1
ATOM 776 O O . ASN A 1 100 ? 22.470 20.027 -31.623 1.00 72.38 100 ASN A O 1
ATOM 780 N N . ARG A 1 101 ? 23.645 18.430 -32.677 1.00 77.38 101 ARG A N 1
ATOM 781 C CA . ARG A 1 101 ? 23.837 17.542 -31.512 1.00 77.38 101 ARG A CA 1
ATOM 782 C C . ARG A 1 101 ? 24.325 18.322 -30.292 1.00 77.38 101 ARG A C 1
ATOM 784 O O . ARG A 1 101 ? 24.038 17.956 -29.156 1.00 77.38 101 ARG A O 1
ATOM 791 N N . LYS A 1 102 ? 25.054 19.413 -30.538 1.00 81.06 102 LYS A N 1
ATOM 792 C CA . LYS A 1 102 ? 25.515 20.377 -29.537 1.00 81.06 102 LYS A CA 1
ATOM 793 C C . LYS A 1 102 ? 24.361 21.086 -28.816 1.00 81.06 102 LYS A C 1
ATOM 795 O O . LYS A 1 102 ? 24.394 21.162 -27.593 1.00 81.06 102 LYS A O 1
ATOM 800 N N . VAL A 1 103 ? 23.341 21.545 -29.539 1.00 85.19 103 VAL A N 1
ATOM 801 C CA . VAL A 1 103 ? 22.151 22.221 -28.991 1.00 85.19 103 VAL A CA 1
ATOM 802 C C . VAL A 1 103 ? 21.333 21.262 -28.132 1.00 85.19 103 VAL A C 1
ATOM 804 O O . VAL A 1 103 ? 21.019 21.591 -26.992 1.00 85.19 103 VAL A O 1
ATOM 807 N N . ILE A 1 104 ? 21.076 20.042 -28.617 1.00 85.31 104 ILE A N 1
ATOM 808 C CA . ILE A 1 104 ? 20.343 19.023 -27.845 1.00 85.31 104 ILE A CA 1
ATOM 809 C C . ILE A 1 104 ? 21.100 18.676 -26.558 1.00 85.31 104 ILE A C 1
ATOM 811 O O . ILE A 1 104 ? 20.519 18.675 -25.476 1.00 85.31 104 ILE A O 1
ATOM 815 N N . LYS A 1 105 ? 22.420 18.459 -26.640 1.00 88.56 105 LYS A N 1
ATOM 816 C CA . LYS A 1 105 ? 23.253 18.209 -25.452 1.00 88.56 105 LYS A CA 1
ATOM 817 C C . LYS A 1 105 ? 23.239 19.380 -24.466 1.00 88.56 105 LYS A C 1
ATOM 819 O O . LYS A 1 105 ? 23.211 19.152 -23.259 1.00 88.56 105 LYS A O 1
ATOM 824 N N . ALA A 1 106 ? 23.257 20.619 -24.956 1.00 90.88 106 ALA A N 1
ATOM 825 C CA . ALA A 1 106 ? 23.166 21.803 -24.106 1.00 90.88 106 ALA A CA 1
ATOM 826 C C . ALA A 1 106 ? 21.798 21.904 -23.413 1.00 90.88 106 ALA A C 1
ATOM 828 O O . ALA A 1 106 ? 21.739 22.244 -22.231 1.00 90.88 106 ALA A O 1
ATOM 829 N N . TYR A 1 107 ? 20.719 21.556 -24.117 1.00 91.31 107 TYR A N 1
ATOM 830 C CA . TYR A 1 107 ? 19.364 21.549 -23.574 1.00 91.31 107 TYR A CA 1
ATOM 831 C C . TYR A 1 107 ? 19.182 20.480 -22.489 1.00 91.31 107 TYR A C 1
ATOM 833 O O . TYR A 1 107 ? 18.713 20.802 -21.400 1.00 91.31 107 TYR A O 1
ATOM 841 N N . ILE A 1 108 ? 19.658 19.252 -22.733 1.00 93.06 108 ILE A N 1
ATOM 842 C CA . ILE A 1 108 ? 19.676 18.170 -21.732 1.00 93.06 108 ILE A CA 1
ATOM 843 C C . ILE A 1 108 ? 20.416 18.630 -20.472 1.00 93.06 108 ILE A C 1
ATOM 845 O O . ILE A 1 108 ? 19.862 18.592 -19.379 1.00 93.06 108 ILE A O 1
ATOM 849 N N . LYS A 1 109 ? 21.624 19.190 -20.627 1.00 95.38 109 LYS A N 1
ATOM 850 C CA . LYS A 1 109 ? 22.419 19.683 -19.493 1.00 95.38 109 LYS A CA 1
ATOM 851 C C . LYS A 1 109 ? 21.717 20.803 -18.713 1.00 95.38 109 LYS A C 1
ATOM 853 O O . LYS A 1 109 ? 21.924 20.933 -17.509 1.00 95.38 109 LYS A O 1
ATOM 858 N N . ASN A 1 110 ? 20.929 21.644 -19.383 1.00 94.50 110 ASN A N 1
ATOM 859 C CA . ASN A 1 110 ? 20.143 22.690 -18.728 1.00 94.50 110 ASN A CA 1
ATOM 860 C C . ASN A 1 110 ? 18.996 22.083 -17.906 1.00 94.50 110 ASN A C 1
ATOM 862 O O . ASN A 1 110 ? 18.831 22.439 -16.740 1.00 94.50 110 ASN A O 1
ATOM 866 N N . ILE A 1 111 ? 18.262 21.127 -18.482 1.00 93.12 111 ILE A N 1
ATOM 867 C CA . ILE A 1 111 ? 17.199 20.399 -17.778 1.00 93.12 111 ILE A CA 1
ATOM 868 C C . ILE A 1 111 ? 17.759 19.663 -16.559 1.00 93.12 111 ILE A C 1
ATOM 870 O O . ILE A 1 111 ? 17.209 19.812 -15.471 1.00 93.12 111 ILE A O 1
ATOM 874 N N . ASP A 1 112 ? 18.884 18.960 -16.694 1.00 91.75 112 ASP A N 1
ATOM 875 C CA . ASP A 1 112 ? 19.506 18.242 -15.576 1.00 91.75 112 ASP A CA 1
ATOM 876 C C . ASP A 1 112 ? 19.860 19.180 -14.417 1.00 91.75 112 ASP A C 1
ATOM 878 O O . ASP A 1 112 ? 19.607 18.862 -13.257 1.00 91.75 112 ASP A O 1
ATOM 882 N N . LYS A 1 113 ? 20.381 20.378 -14.714 1.00 90.44 113 LYS A N 1
ATOM 883 C CA . LYS A 1 113 ? 20.655 21.393 -13.686 1.00 90.44 113 LYS A CA 1
ATOM 884 C C . LYS A 1 113 ? 19.389 21.868 -12.980 1.00 90.44 113 LYS A C 1
ATOM 886 O O . LYS A 1 113 ? 19.414 22.042 -11.767 1.00 90.44 113 LYS A O 1
ATOM 891 N N . LYS A 1 114 ? 18.293 22.073 -13.716 1.00 87.06 114 LYS A N 1
ATOM 892 C CA . LYS A 1 114 ? 17.002 22.462 -13.127 1.00 87.06 114 LYS A CA 1
ATOM 893 C C . LYS A 1 114 ? 16.438 21.360 -12.233 1.00 87.06 114 LYS A C 1
ATOM 895 O O . LYS A 1 114 ? 15.922 21.659 -11.164 1.00 87.06 114 LYS A O 1
ATOM 900 N N . ILE A 1 115 ? 16.578 20.099 -12.643 1.00 85.25 115 ILE A N 1
ATOM 901 C CA . ILE A 1 115 ? 16.163 18.943 -11.841 1.00 85.25 115 ILE A CA 1
ATOM 902 C C . ILE A 1 115 ? 16.990 18.851 -10.559 1.00 85.25 115 ILE A C 1
ATOM 904 O O . ILE A 1 115 ? 16.417 18.634 -9.497 1.00 85.25 115 ILE A O 1
ATOM 908 N N . GLN A 1 116 ? 18.313 19.021 -10.640 1.00 82.88 116 GLN A N 1
ATOM 909 C CA . GLN A 1 116 ? 19.166 19.004 -9.450 1.00 82.88 116 GLN A CA 1
ATOM 910 C C . GLN A 1 116 ? 18.824 20.156 -8.505 1.00 82.88 116 GLN A C 1
ATOM 912 O O . GLN A 1 116 ? 18.561 19.906 -7.341 1.00 82.88 116 GLN A O 1
ATOM 917 N N . ALA A 1 117 ? 18.674 21.382 -9.013 1.00 80.62 117 ALA A N 1
ATOM 918 C CA . ALA A 1 117 ? 18.274 22.524 -8.190 1.00 80.62 117 ALA A CA 1
ATOM 919 C C . ALA A 1 117 ? 16.914 22.323 -7.491 1.00 80.62 117 ALA A C 1
ATOM 921 O O . ALA A 1 117 ? 16.752 22.733 -6.350 1.00 80.62 117 ALA A O 1
ATOM 922 N N . ALA A 1 118 ? 15.952 21.663 -8.146 1.00 77.25 118 ALA A N 1
ATOM 923 C CA . ALA A 1 118 ? 14.655 21.338 -7.546 1.00 77.25 118 ALA A CA 1
ATOM 924 C C . ALA A 1 118 ? 14.720 20.185 -6.524 1.00 77.25 118 ALA A C 1
ATOM 926 O O . ALA A 1 118 ? 13.880 20.100 -5.633 1.00 77.25 118 ALA A O 1
ATOM 927 N N . LYS A 1 119 ? 15.687 19.268 -6.653 1.00 72.31 119 LYS A N 1
ATOM 928 C CA . LYS A 1 119 ? 15.921 18.179 -5.686 1.00 72.31 119 LYS A CA 1
ATOM 929 C C . LYS A 1 119 ? 16.713 18.648 -4.471 1.00 72.31 119 LYS A C 1
ATOM 931 O O . LYS A 1 119 ? 16.423 18.212 -3.361 1.00 72.31 119 LYS A O 1
ATOM 936 N N . ASP A 1 120 ? 17.674 19.530 -4.708 1.00 70.00 120 ASP A N 1
ATOM 937 C CA . ASP A 1 120 ? 18.488 20.195 -3.695 1.00 70.00 120 ASP A CA 1
ATOM 938 C C . ASP A 1 120 ? 17.727 21.332 -3.008 1.00 70.00 120 ASP A C 1
ATOM 940 O O . ASP A 1 120 ? 18.293 21.995 -2.140 1.00 70.00 120 ASP A O 1
ATOM 944 N N . ASP A 1 121 ? 16.459 21.559 -3.374 1.00 71.88 121 ASP A N 1
ATOM 945 C CA . ASP A 1 121 ? 15.576 22.498 -2.701 1.00 71.88 121 ASP A CA 1
ATOM 946 C C . ASP A 1 121 ? 15.395 22.037 -1.247 1.00 71.88 121 ASP A C 1
ATOM 948 O O . ASP A 1 121 ? 14.571 21.183 -0.897 1.00 71.88 121 ASP A O 1
ATOM 952 N N . THR A 1 122 ? 16.272 22.565 -0.394 1.00 66.06 122 THR A N 1
ATOM 953 C CA . THR A 1 122 ? 16.451 22.223 1.019 1.00 66.06 122 THR A CA 1
ATOM 954 C C . THR A 1 122 ? 15.156 22.370 1.803 1.00 66.06 122 THR A C 1
ATOM 956 O O . THR A 1 122 ? 14.969 21.688 2.810 1.00 66.06 122 THR A O 1
ATOM 959 N N . VAL A 1 123 ? 14.231 23.182 1.292 1.00 69.75 123 VAL A N 1
ATOM 960 C CA . VAL A 1 123 ? 12.874 23.364 1.797 1.00 69.75 123 VAL A CA 1
ATOM 961 C C . VAL A 1 123 ? 12.105 22.042 1.810 1.00 69.75 123 VAL A C 1
ATOM 963 O O . VAL A 1 123 ? 11.517 21.699 2.833 1.00 69.75 123 VAL A O 1
ATOM 966 N N . LEU A 1 124 ? 12.157 21.240 0.738 1.00 73.88 124 LEU A N 1
ATOM 967 C CA . LEU A 1 124 ? 11.474 19.938 0.691 1.00 73.88 124 LEU A CA 1
ATOM 968 C C . LEU A 1 124 ? 12.110 18.915 1.635 1.00 73.88 124 LEU A C 1
ATOM 970 O O . LEU A 1 124 ? 11.404 18.092 2.218 1.00 73.88 124 LEU A O 1
ATOM 974 N N . SER A 1 125 ? 13.433 18.960 1.796 1.00 78.62 125 SER A N 1
ATOM 975 C CA . SER A 1 125 ? 14.145 18.100 2.747 1.00 78.62 125 SER A CA 1
ATOM 976 C C . SER A 1 125 ? 13.798 18.462 4.197 1.00 78.62 125 SER A C 1
ATOM 978 O O . SER A 1 125 ? 13.471 17.578 4.990 1.00 78.62 125 SER A O 1
ATOM 980 N N . GLY A 1 126 ? 13.769 19.761 4.519 1.00 83.75 126 GLY A N 1
ATOM 981 C CA . GLY A 1 126 ? 13.332 20.285 5.815 1.00 83.75 126 GLY A CA 1
ATOM 982 C C . GLY A 1 126 ? 11.884 19.912 6.125 1.00 83.75 126 GLY A C 1
ATOM 983 O O . GLY A 1 126 ? 11.627 19.281 7.141 1.00 83.75 126 GLY A O 1
ATOM 984 N N . LEU A 1 127 ? 10.960 20.153 5.190 1.00 84.38 127 LEU A N 1
ATOM 985 C CA . LEU A 1 127 ? 9.548 19.767 5.319 1.00 84.38 127 LEU A CA 1
ATOM 986 C C . LEU A 1 127 ? 9.360 18.262 5.544 1.00 84.38 127 LEU A C 1
ATOM 988 O O . LEU A 1 127 ? 8.517 17.858 6.342 1.00 84.38 127 LEU A O 1
ATOM 992 N N . ARG A 1 128 ? 10.135 17.411 4.858 1.00 85.00 128 ARG A N 1
ATOM 993 C CA . ARG A 1 128 ? 10.092 15.956 5.079 1.00 85.00 128 ARG A CA 1
ATOM 994 C C . ARG A 1 128 ? 10.577 15.577 6.473 1.00 85.00 128 ARG A C 1
ATOM 996 O O . ARG A 1 128 ? 9.984 14.696 7.090 1.00 85.00 128 ARG A O 1
ATOM 1003 N N . LYS A 1 129 ? 11.634 16.230 6.959 1.00 90.19 129 LYS A N 1
ATOM 1004 C CA . LYS A 1 129 ? 12.151 16.026 8.313 1.00 90.19 129 LYS A CA 1
ATOM 1005 C C . LYS A 1 129 ? 11.129 16.472 9.362 1.00 90.19 129 LYS A C 1
ATOM 1007 O O . LYS A 1 129 ? 10.809 15.690 10.251 1.00 90.19 129 LYS A O 1
ATOM 1012 N N . ASP A 1 130 ? 10.559 17.662 9.205 1.00 92.44 130 ASP A N 1
ATOM 1013 C CA . ASP A 1 130 ? 9.548 18.211 10.113 1.00 92.44 130 ASP A CA 1
ATOM 1014 C C . ASP A 1 130 ? 8.293 17.330 10.154 1.00 92.44 130 ASP A C 1
ATOM 1016 O O . ASP A 1 130 ? 7.741 17.066 11.223 1.00 92.44 130 ASP A O 1
ATOM 1020 N N . LEU A 1 131 ? 7.867 16.806 8.999 1.00 93.56 131 LEU A N 1
ATOM 1021 C CA . LEU A 1 131 ? 6.751 15.866 8.908 1.00 93.56 131 LEU A CA 1
ATOM 1022 C C . LEU A 1 131 ? 7.050 14.552 9.640 1.00 93.56 131 LEU A C 1
ATOM 1024 O O . LEU A 1 131 ? 6.194 14.059 10.376 1.00 93.56 131 LEU A O 1
ATOM 1028 N N . ALA A 1 132 ? 8.256 14.002 9.483 1.00 93.56 132 ALA A N 1
ATOM 1029 C CA . ALA A 1 132 ? 8.669 12.804 10.206 1.00 93.56 132 ALA A CA 1
ATOM 1030 C C . ALA A 1 132 ? 8.706 13.045 11.727 1.00 93.56 132 ALA A C 1
ATOM 1032 O O . ALA A 1 132 ? 8.170 12.244 12.493 1.00 93.56 132 ALA A O 1
ATOM 1033 N N . GLU A 1 133 ? 9.258 14.175 12.178 1.00 96.00 133 GLU A N 1
ATOM 1034 C CA . GLU A 1 133 ? 9.277 14.544 13.599 1.00 96.00 133 GLU A CA 1
ATOM 1035 C C . GLU A 1 133 ? 7.863 14.736 14.168 1.00 96.00 133 GLU A C 1
ATOM 1037 O O . GLU A 1 133 ? 7.566 14.277 15.274 1.00 96.00 133 GLU A O 1
ATOM 1042 N N . ALA A 1 134 ? 6.964 15.377 13.416 1.00 95.31 134 ALA A N 1
ATOM 1043 C CA . ALA A 1 134 ? 5.570 15.554 13.816 1.00 95.31 134 ALA A CA 1
ATOM 1044 C C . ALA A 1 134 ? 4.827 14.212 13.929 1.00 95.31 134 ALA A C 1
ATOM 1046 O O . ALA A 1 134 ? 4.051 14.015 14.866 1.00 95.31 134 ALA A O 1
ATOM 1047 N N . GLN A 1 135 ? 5.086 13.268 13.019 1.00 94.56 135 GLN A N 1
ATOM 1048 C CA . GLN A 1 135 ? 4.507 11.922 13.068 1.00 94.56 135 GLN A CA 1
ATOM 1049 C C . GLN A 1 135 ? 4.968 11.137 14.298 1.00 94.56 135 GLN A C 1
ATOM 1051 O O . GLN A 1 135 ? 4.139 10.508 14.957 1.00 94.56 135 GLN A O 1
ATOM 1056 N N . VAL A 1 136 ? 6.257 11.213 14.644 1.00 96.62 136 VAL A N 1
ATOM 1057 C CA . VAL A 1 136 ? 6.796 10.580 15.859 1.00 96.62 136 VAL A CA 1
ATOM 1058 C C . VAL A 1 136 ? 6.136 11.170 17.106 1.00 96.62 136 VAL A C 1
ATOM 1060 O O . VAL A 1 136 ? 5.585 10.425 17.915 1.00 96.62 136 VAL A O 1
ATOM 1063 N N . LYS A 1 137 ? 6.078 12.504 17.221 1.00 96.50 137 LYS A N 1
ATOM 1064 C CA . LYS A 1 137 ? 5.422 13.184 18.355 1.00 96.50 137 LYS A CA 1
ATOM 1065 C C . LYS A 1 137 ? 3.944 12.808 18.483 1.00 96.50 137 LYS A C 1
ATOM 1067 O O . LYS A 1 137 ? 3.450 12.604 19.591 1.00 96.50 137 LYS A O 1
ATOM 1072 N N . LEU A 1 138 ? 3.232 12.687 17.362 1.00 95.69 138 LEU A N 1
ATOM 1073 C CA . LEU A 1 138 ? 1.832 12.264 17.354 1.00 95.69 138 LEU A CA 1
ATOM 1074 C C . LEU A 1 138 ? 1.671 10.815 17.835 1.00 95.69 138 LEU A C 1
ATOM 1076 O O . LEU A 1 138 ? 0.744 10.524 18.592 1.00 95.69 138 LEU A O 1
ATOM 1080 N N . ALA A 1 139 ? 2.550 9.911 17.400 1.00 95.12 139 ALA A N 1
ATOM 1081 C CA . ALA A 1 139 ? 2.530 8.515 17.824 1.00 95.12 139 ALA A CA 1
ATOM 1082 C C . ALA A 1 139 ? 2.801 8.381 19.330 1.00 95.12 139 ALA A C 1
ATOM 1084 O O . ALA A 1 139 ? 2.056 7.692 20.026 1.00 95.12 139 ALA A O 1
ATOM 1085 N N . GLU A 1 140 ? 3.797 9.102 19.849 1.00 96.50 140 GLU A N 1
ATOM 1086 C CA . GLU A 1 140 ? 4.104 9.142 21.282 1.00 96.50 140 GLU A CA 1
ATOM 1087 C C . GLU A 1 140 ? 2.943 9.701 22.109 1.00 96.50 140 GLU A C 1
ATOM 1089 O O . GLU A 1 140 ? 2.595 9.136 23.146 1.00 96.50 140 GLU A O 1
ATOM 1094 N N . ALA A 1 141 ? 2.315 10.789 21.654 1.00 95.88 141 ALA A N 1
ATOM 1095 C CA . ALA A 1 141 ? 1.161 11.371 22.333 1.00 95.88 141 ALA A CA 1
ATOM 1096 C C . ALA A 1 141 ? -0.009 10.378 22.394 1.00 95.88 141 ALA A C 1
ATOM 1098 O O . ALA A 1 141 ? -0.572 10.164 23.465 1.00 95.88 141 ALA A O 1
ATOM 1099 N N . LYS A 1 142 ? -0.326 9.709 21.277 1.00 95.81 142 LYS A N 1
ATOM 1100 C CA . LYS A 1 142 ? -1.379 8.682 21.228 1.00 95.81 142 LYS A CA 1
ATOM 1101 C C . LYS A 1 142 ? -1.087 7.509 22.160 1.00 95.81 142 LYS A C 1
ATOM 1103 O O . LYS A 1 142 ? -1.992 7.069 22.865 1.00 95.81 142 LYS A O 1
ATOM 1108 N N . ALA A 1 143 ? 0.155 7.027 22.183 1.00 95.56 143 ALA A N 1
ATOM 1109 C CA . ALA A 1 143 ? 0.566 5.942 23.069 1.00 95.56 143 ALA A CA 1
ATOM 1110 C C . ALA A 1 143 ? 0.411 6.335 24.547 1.00 95.56 143 ALA A C 1
ATOM 1112 O O . ALA A 1 143 ? -0.186 5.587 25.317 1.00 95.56 143 ALA A O 1
ATOM 1113 N N . LYS A 1 144 ? 0.854 7.543 24.923 1.00 96.12 144 LYS A N 1
ATOM 1114 C CA . LYS A 1 144 ? 0.686 8.075 26.285 1.00 96.12 144 LYS A CA 1
ATOM 1115 C C . LYS A 1 144 ? -0.784 8.203 26.670 1.00 96.12 144 LYS A C 1
ATOM 1117 O O . LYS A 1 144 ? -1.165 7.780 27.753 1.00 96.12 144 LYS A O 1
ATOM 1122 N N . THR A 1 145 ? -1.627 8.749 25.793 1.00 94.19 145 THR A N 1
ATOM 1123 C CA . THR A 1 145 ? -3.066 8.866 26.068 1.00 94.19 145 THR A CA 1
ATOM 1124 C C . THR A 1 145 ? -3.719 7.497 26.240 1.00 94.19 145 THR A C 1
ATOM 1126 O O . THR A 1 145 ? -4.490 7.313 27.176 1.00 94.19 145 THR A O 1
ATOM 1129 N N . ALA A 1 146 ? -3.391 6.523 25.386 1.00 93.25 146 ALA A N 1
ATOM 1130 C CA . ALA A 1 146 ? -3.909 5.163 25.510 1.00 93.25 146 ALA A CA 1
ATOM 1131 C C . ALA A 1 146 ? -3.489 4.510 26.836 1.00 93.25 146 ALA A C 1
ATOM 1133 O O . ALA A 1 146 ? -4.317 3.889 27.499 1.00 93.25 146 ALA A O 1
ATOM 1134 N N . GLN A 1 147 ? -2.234 4.703 27.246 1.00 93.44 147 GLN A N 1
ATOM 1135 C CA . GLN A 1 147 ? -1.730 4.202 28.520 1.00 93.44 147 GLN A CA 1
ATOM 1136 C C . GLN A 1 147 ? -2.456 4.841 29.713 1.00 93.44 147 GLN A C 1
ATOM 1138 O O . GLN A 1 147 ? -2.936 4.120 30.579 1.00 93.44 147 GLN A O 1
ATOM 1143 N N . VAL A 1 148 ? -2.621 6.169 29.721 1.00 91.25 148 VAL A N 1
ATOM 1144 C CA . VAL A 1 148 ? -3.343 6.883 30.790 1.00 91.25 148 VAL A CA 1
ATOM 1145 C C . VAL A 1 148 ? -4.801 6.428 30.885 1.00 91.25 148 VAL A C 1
ATOM 1147 O O . VAL A 1 148 ? -5.308 6.236 31.986 1.00 91.25 148 VAL A O 1
ATOM 1150 N N . ILE A 1 149 ? -5.481 6.225 29.752 1.00 90.25 149 ILE A N 1
ATOM 1151 C CA . ILE A 1 149 ? -6.860 5.714 29.737 1.00 90.25 149 ILE A CA 1
ATOM 1152 C C . ILE A 1 149 ? -6.915 4.302 30.323 1.00 90.25 149 ILE A C 1
ATOM 1154 O O . ILE A 1 149 ? -7.802 4.007 31.119 1.00 90.25 149 ILE A O 1
ATOM 1158 N N . LEU A 1 150 ? -5.975 3.433 29.951 1.00 89.75 150 LEU A N 1
ATOM 1159 C CA . LEU A 1 150 ? -5.933 2.059 30.444 1.00 89.75 150 LEU A CA 1
ATOM 1160 C C . LEU A 1 150 ? -5.647 2.007 31.949 1.00 89.75 150 LEU A C 1
ATOM 1162 O O . LEU A 1 150 ? -6.321 1.275 32.668 1.00 89.75 150 LEU A O 1
ATOM 1166 N N . GLU A 1 151 ? -4.708 2.816 32.438 1.00 88.81 151 GLU A N 1
ATOM 1167 C CA . GLU A 1 151 ? -4.397 2.934 33.867 1.00 88.81 151 GLU A CA 1
ATOM 1168 C C . GLU A 1 151 ? -5.579 3.511 34.663 1.00 88.81 151 GLU A C 1
ATOM 1170 O O . GLU A 1 151 ? -5.913 2.995 35.731 1.00 88.81 151 GLU A O 1
ATOM 1175 N N . ALA A 1 152 ? -6.258 4.532 34.129 1.00 87.12 152 ALA A N 1
ATOM 1176 C CA . ALA A 1 152 ? -7.450 5.109 34.749 1.00 87.12 152 ALA A CA 1
ATOM 1177 C C . ALA A 1 152 ? -8.617 4.108 34.797 1.00 87.12 152 ALA A C 1
ATOM 1179 O O . ALA A 1 152 ? -9.316 4.021 35.809 1.00 87.12 152 ALA A O 1
ATOM 1180 N N . ASN A 1 153 ? -8.809 3.331 33.729 1.00 89.56 153 ASN A N 1
ATOM 1181 C CA . ASN A 1 153 ? -9.911 2.382 33.628 1.00 89.56 153 ASN A CA 1
ATOM 1182 C C . ASN A 1 153 ? -9.653 1.087 34.400 1.00 89.56 153 ASN A C 1
ATOM 1184 O O . ASN A 1 153 ? -10.592 0.571 34.986 1.00 89.56 153 ASN A O 1
ATOM 1188 N N . ALA A 1 154 ? -8.415 0.594 34.507 1.00 86.06 154 ALA A N 1
ATOM 1189 C CA . ALA A 1 154 ? -8.124 -0.689 35.160 1.00 86.06 154 ALA A CA 1
ATOM 1190 C C . ALA A 1 154 ? -8.681 -0.783 36.596 1.00 86.06 154 ALA A C 1
ATOM 1192 O O . ALA A 1 154 ? -9.255 -1.800 36.986 1.00 86.06 154 ALA A O 1
ATOM 1193 N N . GLY A 1 155 ? -8.559 0.295 37.379 1.00 83.44 155 GLY A N 1
ATOM 1194 C CA . GLY A 1 155 ? -9.101 0.348 38.740 1.00 83.44 155 GLY A CA 1
ATOM 1195 C C . GLY A 1 155 ? -10.622 0.530 38.801 1.00 83.44 155 GLY A C 1
ATOM 1196 O O . GLY A 1 155 ? -11.254 0.101 39.767 1.00 83.44 155 GLY A O 1
ATOM 1197 N N . VAL A 1 156 ? -11.218 1.169 37.793 1.00 88.69 156 VAL A N 1
ATOM 1198 C CA . VAL A 1 156 ? -12.672 1.369 37.700 1.00 88.69 156 VAL A CA 1
ATOM 1199 C C . VAL A 1 156 ? -13.350 0.095 37.205 1.00 88.69 156 VAL A C 1
ATOM 1201 O O . VAL A 1 156 ? -14.329 -0.331 37.807 1.00 88.69 156 VAL A O 1
ATOM 1204 N N . ASP A 1 157 ? -12.796 -0.555 36.187 1.00 88.81 157 ASP A N 1
ATOM 1205 C CA . ASP A 1 157 ? -13.304 -1.794 35.600 1.00 88.81 157 ASP A CA 1
ATOM 1206 C C . ASP A 1 157 ? -13.331 -2.925 36.630 1.00 88.81 157 ASP A C 1
ATOM 1208 O O . ASP A 1 157 ? -14.327 -3.641 36.725 1.00 88.81 157 ASP A O 1
ATOM 1212 N N . ALA A 1 158 ? -12.293 -3.037 37.470 1.00 88.62 158 ALA A N 1
ATOM 1213 C CA . ALA A 1 158 ? -12.274 -3.989 38.579 1.00 88.62 158 ALA A CA 1
ATOM 1214 C C . ALA A 1 158 ? -13.425 -3.736 39.570 1.00 88.62 158 ALA A C 1
ATOM 1216 O O . ALA A 1 158 ? -14.176 -4.654 39.899 1.00 88.62 158 ALA A O 1
ATOM 1217 N N . LYS A 1 159 ? -13.633 -2.478 39.981 1.00 91.50 159 LYS A N 1
ATOM 1218 C CA . LYS A 1 159 ? -14.732 -2.099 40.887 1.00 91.50 159 LYS A CA 1
ATOM 1219 C C . LYS A 1 159 ? -16.107 -2.313 40.258 1.00 91.50 159 LYS A C 1
ATOM 1221 O O . LYS A 1 159 ? -17.033 -2.743 40.939 1.00 91.50 159 LYS A O 1
ATOM 1226 N N . VAL A 1 160 ? -16.258 -2.015 38.968 1.00 93.31 160 VAL A N 1
ATOM 1227 C CA . VAL A 1 160 ? -17.499 -2.255 38.219 1.00 93.31 160 VAL A CA 1
ATOM 1228 C C . VAL A 1 160 ? -17.782 -3.752 38.145 1.00 93.31 160 VAL A C 1
ATOM 1230 O O . VAL A 1 160 ? -18.918 -4.163 38.371 1.00 93.31 160 VAL A O 1
ATOM 1233 N N . PHE A 1 161 ? -16.763 -4.570 37.883 1.00 93.19 161 PHE A N 1
ATOM 1234 C CA . PHE A 1 161 ? -16.889 -6.022 37.852 1.00 93.19 161 PHE A CA 1
ATOM 1235 C C . PHE A 1 161 ? -17.300 -6.591 39.217 1.00 93.19 161 PHE A C 1
ATOM 1237 O O . PHE A 1 161 ? -18.255 -7.364 39.291 1.00 93.19 161 PHE A O 1
ATOM 1244 N N . GLU A 1 162 ? -16.648 -6.161 40.301 1.00 94.50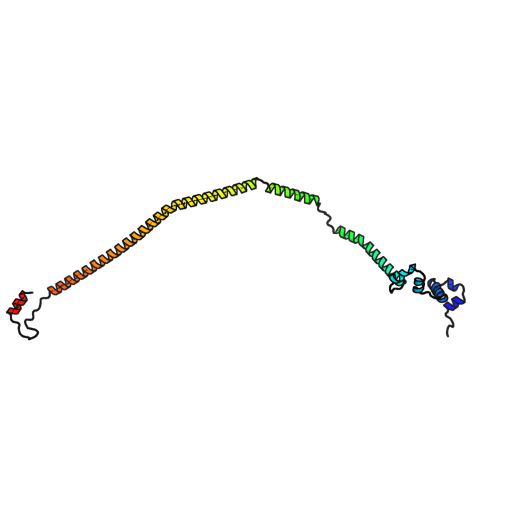 162 GLU A N 1
ATOM 1245 C CA . GLU A 1 162 ? -17.000 -6.549 41.674 1.00 94.50 162 GLU A CA 1
ATOM 1246 C C . GLU A 1 162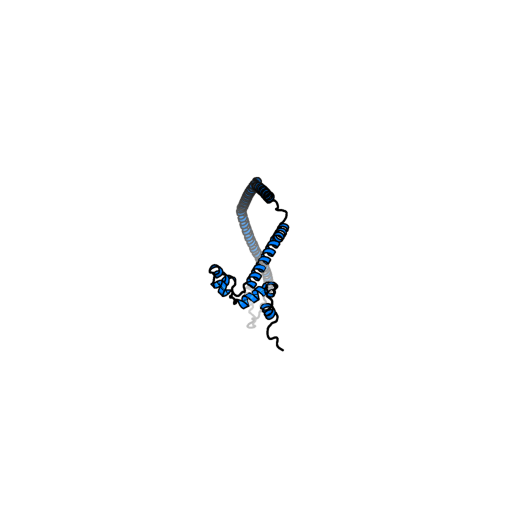 ? -18.435 -6.141 42.030 1.00 94.50 162 GLU A C 1
ATOM 1248 O O . GLU A 1 162 ? -19.225 -6.968 42.488 1.00 94.50 162 GLU A O 1
ATOM 1253 N N . ALA A 1 163 ? -18.817 -4.892 41.745 1.00 95.44 163 ALA A N 1
ATOM 1254 C CA . ALA A 1 163 ? -20.171 -4.407 41.990 1.00 95.44 163 ALA A CA 1
ATOM 1255 C C . ALA A 1 163 ? -21.217 -5.199 41.188 1.00 95.44 163 ALA A C 1
ATOM 1257 O O . ALA A 1 163 ? -22.272 -5.549 41.715 1.00 95.44 163 ALA A O 1
ATOM 1258 N N . GLN A 1 164 ? -20.934 -5.532 39.926 1.00 96.44 164 GLN A N 1
ATOM 1259 C CA . GLN A 1 164 ? -21.818 -6.367 39.110 1.00 96.44 164 GLN A CA 1
ATOM 1260 C C . GLN A 1 164 ? -21.925 -7.800 39.643 1.00 96.44 164 GLN A C 1
ATOM 1262 O O . GLN A 1 164 ? -23.015 -8.377 39.600 1.00 96.44 164 GLN A O 1
ATOM 1267 N N . ALA A 1 165 ? -20.831 -8.377 40.145 1.00 96.81 165 ALA A N 1
ATOM 1268 C CA . ALA A 1 165 ? -20.834 -9.699 40.761 1.00 96.81 165 ALA A CA 1
ATOM 1269 C C . ALA A 1 165 ? -21.695 -9.719 42.035 1.00 96.81 165 ALA A C 1
ATOM 1271 O O . ALA A 1 165 ? -22.546 -10.601 42.182 1.00 96.81 165 ALA A O 1
ATOM 1272 N N . GLU A 1 166 ? -21.558 -8.711 42.899 1.00 97.00 166 GLU A N 1
ATOM 1273 C CA . GLU A 1 166 ? -22.392 -8.570 44.099 1.00 97.00 166 GLU A CA 1
ATOM 1274 C C . GLU A 1 166 ? -23.865 -8.330 43.750 1.00 97.00 166 GLU A C 1
ATOM 1276 O O . GLU A 1 166 ? -24.741 -8.977 44.320 1.00 97.00 166 GLU A O 1
ATOM 1281 N N . ILE A 1 167 ? -24.170 -7.502 42.742 1.00 97.38 167 ILE A N 1
ATOM 1282 C CA . ILE A 1 167 ? -25.550 -7.325 42.258 1.00 97.38 167 ILE A CA 1
ATOM 1283 C C . ILE A 1 167 ? -26.149 -8.662 41.803 1.00 97.38 167 ILE A C 1
ATOM 1285 O O . ILE A 1 167 ? -27.297 -8.961 42.130 1.00 97.38 167 ILE A O 1
ATOM 1289 N N . ARG A 1 168 ? -25.400 -9.481 41.052 1.00 97.62 168 ARG A N 1
ATOM 1290 C CA . ARG A 1 168 ? -25.879 -10.799 40.596 1.00 97.62 168 ARG A CA 1
ATOM 1291 C C . ARG A 1 168 ? -26.133 -11.745 41.765 1.00 97.62 168 ARG A C 1
ATOM 1293 O O . ARG A 1 168 ? -27.159 -12.420 41.786 1.00 97.62 168 ARG A O 1
ATOM 1300 N N . LYS A 1 169 ? -25.226 -11.771 42.741 1.00 97.56 169 LYS A N 1
ATOM 1301 C CA . LYS A 1 169 ? -25.353 -12.586 43.952 1.00 97.56 169 LYS A CA 1
ATOM 1302 C C . LYS A 1 169 ? -26.572 -12.178 44.776 1.00 97.56 169 LYS A C 1
ATOM 1304 O O . LYS A 1 169 ? -27.373 -13.038 45.128 1.00 97.56 169 LYS A O 1
ATOM 1309 N N . LEU A 1 170 ? -26.741 -10.882 45.035 1.00 97.50 170 LEU A N 1
ATOM 1310 C CA . LEU A 1 170 ? -27.885 -10.357 45.780 1.00 97.50 170 LEU A CA 1
ATOM 1311 C C . LEU A 1 170 ? -29.203 -10.633 45.054 1.00 97.50 170 LEU A C 1
ATOM 1313 O O . LEU A 1 170 ? -30.155 -11.056 45.697 1.00 97.50 170 LEU A O 1
ATOM 1317 N N . LYS A 1 171 ? -29.255 -10.483 43.724 1.00 97.69 171 LYS A N 1
ATOM 1318 C CA . LYS A 1 171 ? -30.441 -10.861 42.935 1.00 97.69 171 LYS A CA 1
ATOM 1319 C C . LYS A 1 171 ? -30.792 -12.337 43.099 1.00 97.69 171 LYS A C 1
ATOM 1321 O O . LYS A 1 171 ? -31.918 -12.643 43.456 1.00 97.69 171 LYS A O 1
ATOM 1326 N N . SER A 1 172 ? -29.816 -13.234 42.958 1.00 97.44 172 SER A N 1
ATOM 1327 C CA . SER A 1 172 ? -30.046 -14.670 43.159 1.00 97.44 172 SER A CA 1
ATOM 1328 C C . SER A 1 172 ? -30.528 -15.002 44.576 1.00 97.44 172 SER A C 1
ATOM 1330 O O . SER A 1 172 ? -31.344 -15.906 44.746 1.00 97.44 172 SER A O 1
ATOM 1332 N N . GLN A 1 173 ? -30.050 -14.281 45.595 1.00 97.50 173 GLN A N 1
ATOM 1333 C CA . GLN A 1 173 ? -30.534 -14.440 46.967 1.00 97.50 173 GLN A CA 1
ATOM 1334 C C . GLN A 1 173 ? -31.965 -13.929 47.138 1.00 97.50 173 GLN A C 1
ATOM 1336 O O . GLN A 1 173 ? -32.752 -14.584 47.816 1.00 97.50 173 GLN A O 1
ATOM 1341 N N . ILE A 1 174 ? -32.299 -12.787 46.531 1.00 97.56 174 ILE A N 1
ATOM 1342 C CA . ILE A 1 174 ? -33.659 -12.238 46.538 1.00 97.56 174 ILE A CA 1
ATOM 1343 C C . ILE A 1 174 ? -34.622 -13.233 45.894 1.00 97.56 174 ILE A C 1
ATOM 1345 O O . ILE A 1 174 ? -35.628 -13.559 46.517 1.00 9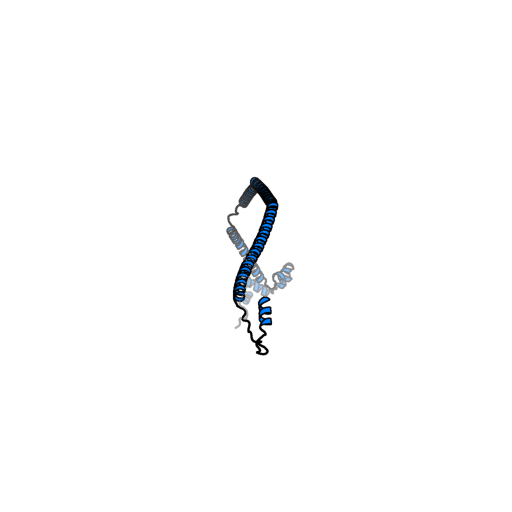7.56 174 ILE A O 1
ATOM 1349 N N . ASP A 1 175 ? -34.282 -13.764 44.720 1.00 97.56 175 ASP A N 1
ATOM 1350 C CA . ASP A 1 175 ? -35.118 -14.728 43.998 1.00 97.56 175 ASP A CA 1
ATOM 1351 C C . ASP A 1 175 ? -35.329 -16.000 44.838 1.00 97.56 175 ASP A C 1
ATOM 1353 O O . ASP A 1 175 ? -36.460 -16.405 45.089 1.00 97.56 175 ASP A O 1
ATOM 1357 N N . ALA A 1 176 ? -34.256 -16.567 45.404 1.00 97.12 176 ALA A N 1
ATOM 1358 C CA . ALA A 1 176 ? -34.350 -17.764 46.245 1.00 97.12 176 ALA A CA 1
ATOM 1359 C C . ALA A 1 176 ? -35.159 -17.546 47.538 1.00 97.12 176 ALA A C 1
ATOM 1361 O O . ALA A 1 176 ? -35.813 -18.467 48.036 1.00 97.12 176 ALA A O 1
ATOM 1362 N N . ILE A 1 177 ? -35.088 -16.351 48.133 1.00 97.38 177 ILE A N 1
ATOM 1363 C CA . ILE A 1 177 ? -35.918 -15.994 49.289 1.00 97.38 177 ILE A CA 1
ATOM 1364 C C . ILE A 1 177 ? -37.372 -15.802 48.850 1.00 97.38 177 ILE A C 1
ATOM 1366 O O . ILE A 1 177 ? -38.258 -16.281 49.553 1.00 97.38 177 ILE A O 1
ATOM 1370 N N . GLY A 1 178 ? -37.612 -15.167 47.700 1.00 97.62 178 GLY A N 1
ATOM 1371 C CA . GLY A 1 178 ? -38.936 -15.008 47.097 1.00 97.62 178 GLY A CA 1
ATOM 1372 C C . GLY A 1 178 ? -39.632 -16.352 46.897 1.00 97.62 178 GLY A C 1
ATOM 1373 O O . GLY A 1 178 ? -40.698 -16.569 47.470 1.00 97.62 178 GLY A O 1
ATOM 1374 N N . ASP A 1 179 ? -38.965 -17.296 46.231 1.00 97.19 179 ASP A N 1
ATOM 1375 C CA . ASP A 1 179 ? -39.476 -18.656 46.003 1.00 97.19 179 ASP A CA 1
ATOM 1376 C C . ASP A 1 179 ? -39.793 -19.384 47.323 1.00 97.19 179 ASP A C 1
ATOM 1378 O O . ASP A 1 179 ? -40.766 -20.134 47.444 1.00 97.19 179 ASP A O 1
ATOM 1382 N N . ARG A 1 180 ? -38.970 -19.169 48.361 1.00 97.31 180 ARG A N 1
ATOM 1383 C CA . ARG A 1 180 ? -39.205 -19.745 49.695 1.00 97.31 180 ARG A CA 1
ATOM 1384 C C . ARG A 1 180 ? -40.410 -19.128 50.391 1.00 97.31 180 ARG A C 1
ATOM 1386 O O . ARG A 1 180 ? -41.109 -19.854 51.098 1.00 97.31 180 ARG A O 1
ATOM 1393 N N . VAL A 1 181 ? -40.610 -17.820 50.256 1.00 97.31 181 VAL A N 1
ATOM 1394 C CA . VAL A 1 181 ? -41.769 -17.120 50.820 1.00 97.31 181 VAL A CA 1
ATOM 1395 C C . VAL A 1 181 ? -43.036 -17.629 50.148 1.00 97.31 181 VAL A C 1
ATOM 1397 O O . VAL A 1 181 ? -43.916 -18.116 50.854 1.00 97.31 181 VAL A O 1
ATOM 1400 N N . GLU A 1 182 ? -43.071 -17.649 48.816 1.00 97.44 182 GLU A N 1
ATOM 1401 C CA . GLU A 1 182 ? -44.207 -18.156 48.039 1.00 97.44 182 GLU A CA 1
ATOM 1402 C C . GLU A 1 182 ? -44.522 -19.617 48.403 1.00 97.44 182 GLU A C 1
ATOM 1404 O O . GLU A 1 182 ? -45.652 -19.963 48.751 1.00 97.44 182 GLU A O 1
ATOM 1409 N N . GLY A 1 183 ? -43.500 -20.477 48.485 1.00 97.06 183 GLY A N 1
ATOM 1410 C CA . GLY A 1 183 ? -43.675 -21.866 48.913 1.00 97.06 183 GLY A CA 1
ATOM 1411 C C . GLY A 1 183 ? -44.166 -22.029 50.362 1.00 97.06 183 GLY A C 1
ATOM 1412 O O . GLY A 1 183 ? -44.832 -23.017 50.686 1.00 97.06 183 GLY A O 1
ATOM 1413 N N . CYS A 1 184 ? -43.842 -21.098 51.262 1.00 96.75 184 CYS A N 1
ATOM 1414 C CA . CYS A 1 184 ? -44.372 -21.080 52.627 1.00 96.75 184 CYS A CA 1
ATOM 1415 C C . CYS A 1 184 ? -45.825 -20.595 52.667 1.00 96.75 184 CYS A C 1
ATOM 1417 O O . CYS A 1 184 ? -46.634 -21.190 53.381 1.00 96.75 184 CYS A O 1
ATOM 1419 N N . GLU A 1 185 ? -46.174 -19.570 51.892 1.00 97.25 185 GLU A N 1
ATOM 1420 C CA . GLU A 1 185 ? -47.547 -19.073 51.754 1.00 97.25 185 GLU A CA 1
ATOM 1421 C C . GLU A 1 185 ? -48.477 -20.160 51.196 1.00 97.25 185 GLU A C 1
ATOM 1423 O O . GLU A 1 185 ? -49.550 -20.416 51.750 1.00 97.25 185 GLU A O 1
ATOM 1428 N N . ASP A 1 186 ? -48.017 -20.908 50.196 1.00 97.00 186 ASP A N 1
ATOM 1429 C CA . ASP A 1 186 ? -48.709 -22.080 49.657 1.00 97.00 186 ASP A CA 1
ATOM 1430 C C . ASP A 1 186 ? -48.940 -23.178 50.705 1.00 97.00 186 ASP A C 1
ATOM 1432 O O . ASP A 1 186 ? -50.002 -23.805 50.764 1.00 97.00 186 ASP A O 1
ATOM 1436 N N . LYS A 1 187 ? -47.957 -23.432 51.575 1.00 97.12 187 LYS A N 1
ATOM 1437 C CA . LYS A 1 187 ? -48.117 -24.401 52.671 1.00 97.12 187 LYS A CA 1
ATOM 1438 C C . LYS A 1 187 ? -49.119 -23.912 53.707 1.00 97.12 187 LYS A C 1
ATOM 1440 O O . LYS A 1 187 ? -49.940 -24.703 54.165 1.00 97.12 187 LYS A O 1
ATOM 1445 N N . ILE A 1 188 ? -49.074 -22.630 54.067 1.00 96.81 188 ILE A N 1
ATOM 1446 C CA . ILE A 1 188 ? -50.021 -22.024 55.009 1.00 96.81 188 ILE A CA 1
ATOM 1447 C C . ILE A 1 188 ? -51.443 -22.128 54.456 1.00 96.81 188 ILE A C 1
ATOM 1449 O O . ILE A 1 188 ? -52.344 -22.578 55.163 1.00 96.81 188 ILE A O 1
ATOM 1453 N N . THR A 1 189 ? -51.653 -21.772 53.188 1.00 97.31 189 THR A N 1
ATOM 1454 C CA . THR A 1 189 ? -52.977 -21.839 52.553 1.00 97.31 189 THR A CA 1
ATOM 1455 C C . THR A 1 189 ? -53.504 -23.273 52.481 1.00 97.31 189 THR A C 1
ATOM 1457 O O . THR A 1 189 ? -54.664 -23.504 52.831 1.00 97.31 189 THR A O 1
ATOM 1460 N N . ARG A 1 190 ? -52.670 -24.257 52.111 1.00 96.94 190 ARG A N 1
ATOM 1461 C CA . ARG A 1 190 ? -53.040 -25.687 52.133 1.00 96.94 190 ARG A CA 1
ATOM 1462 C C . ARG A 1 190 ? -53.376 -26.174 53.540 1.00 96.94 190 ARG A C 1
ATOM 1464 O O . ARG A 1 190 ? -54.441 -26.751 53.734 1.00 96.94 190 ARG A O 1
ATOM 1471 N N . ASN A 1 191 ? -52.523 -25.892 54.523 1.00 96.38 191 ASN A N 1
ATOM 1472 C CA . ASN A 1 191 ? -52.751 -26.298 55.910 1.00 96.38 191 ASN A CA 1
ATOM 1473 C C . ASN A 1 191 ? -54.034 -25.680 56.472 1.00 96.38 191 ASN A C 1
ATOM 1475 O O . AS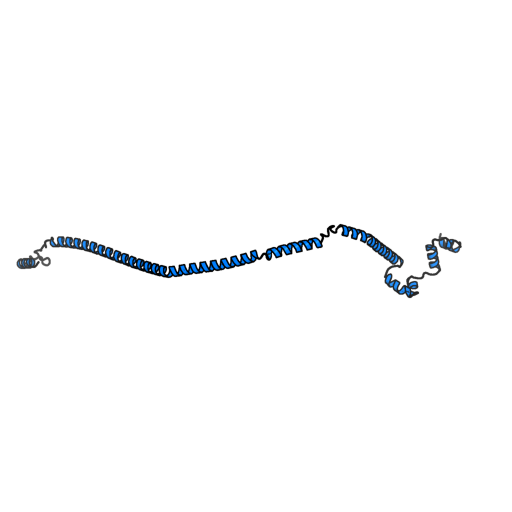N A 1 191 ? -54.802 -26.374 57.131 1.00 96.38 191 ASN A O 1
ATOM 1479 N N . ASN A 1 192 ? -54.314 -24.409 56.175 1.00 96.00 192 ASN A N 1
ATOM 1480 C CA . ASN A 1 192 ? -55.552 -23.753 56.596 1.00 96.00 192 ASN A CA 1
ATOM 1481 C C . ASN A 1 192 ? -56.796 -24.409 55.980 1.00 96.00 192 ASN A C 1
ATOM 1483 O O . ASN A 1 192 ? -57.789 -24.592 56.686 1.00 96.00 192 ASN A O 1
ATOM 1487 N N . LYS A 1 193 ? -56.742 -24.813 54.701 1.00 96.50 193 LYS A N 1
ATOM 1488 C CA . LYS A 1 193 ? -57.819 -25.594 54.068 1.00 96.50 193 LYS A CA 1
ATOM 1489 C C . LYS A 1 193 ? -58.011 -26.942 54.762 1.00 96.50 193 LYS A C 1
ATOM 1491 O O . LYS A 1 193 ? -59.123 -27.243 55.181 1.00 96.50 193 LYS A O 1
ATOM 1496 N N . SER A 1 194 ? -56.935 -27.698 54.979 1.00 95.62 194 SER A N 1
ATOM 1497 C CA . SER A 1 194 ? -57.015 -28.988 55.675 1.00 95.62 194 SER A CA 1
ATOM 1498 C C . SER A 1 194 ? -57.511 -28.849 57.115 1.00 95.62 194 SER A C 1
ATOM 1500 O O . SER A 1 194 ? -58.296 -29.673 57.568 1.00 95.62 194 SER A O 1
ATOM 1502 N N . ILE A 1 195 ? -57.126 -27.791 57.837 1.00 95.38 195 ILE A N 1
ATOM 1503 C CA . ILE A 1 195 ? -57.665 -27.495 59.172 1.00 95.38 195 ILE A CA 1
ATOM 1504 C C . ILE A 1 195 ? -59.175 -27.245 59.098 1.00 95.38 195 ILE A C 1
ATOM 1506 O O . ILE A 1 195 ? -59.911 -27.735 59.953 1.00 95.38 195 ILE A O 1
ATOM 1510 N N . ALA A 1 196 ? -59.653 -26.490 58.106 1.00 95.44 196 ALA A N 1
ATOM 1511 C CA . ALA A 1 196 ? -61.082 -26.237 57.931 1.00 95.44 196 ALA A CA 1
ATOM 1512 C C . ALA A 1 196 ? -61.859 -27.532 57.626 1.00 95.44 196 ALA A C 1
ATOM 1514 O O . ALA A 1 196 ? -62.890 -27.786 58.247 1.00 95.44 196 ALA A O 1
ATOM 1515 N N . GLU A 1 197 ? -61.334 -28.383 56.742 1.00 94.75 197 GLU A N 1
ATOM 1516 C CA . GLU A 1 197 ? -61.902 -29.697 56.411 1.00 94.75 197 GLU A CA 1
ATOM 1517 C C . GLU A 1 197 ? -61.918 -30.641 57.623 1.00 94.75 197 GLU A C 1
ATOM 1519 O O . GLU A 1 197 ? -62.937 -31.268 57.923 1.00 94.75 197 GLU A O 1
ATOM 1524 N N . LEU A 1 198 ? -60.818 -30.705 58.378 1.00 94.69 198 LEU A N 1
ATOM 1525 C CA . LEU A 1 198 ? -60.721 -31.497 59.606 1.00 94.69 198 LEU A CA 1
ATOM 1526 C C . LEU A 1 198 ? -61.691 -31.000 60.683 1.00 94.69 198 LEU A C 1
ATOM 1528 O O . LEU A 1 198 ? -62.325 -31.804 61.358 1.00 94.69 198 LEU A O 1
ATOM 1532 N N . LYS A 1 199 ? -61.872 -29.683 60.825 1.00 93.81 199 LYS A N 1
ATOM 1533 C CA . LYS A 1 199 ? -62.876 -29.120 61.740 1.00 93.81 199 LYS A CA 1
ATOM 1534 C C . LYS A 1 199 ? -64.300 -29.470 61.311 1.00 93.81 199 LYS A C 1
ATOM 1536 O O . LYS A 1 199 ? -65.114 -29.811 62.165 1.00 93.81 199 LYS A O 1
ATOM 1541 N N . ALA A 1 200 ? -64.598 -29.411 60.013 1.00 92.88 200 ALA A N 1
ATOM 1542 C CA . ALA A 1 200 ? -65.908 -29.782 59.484 1.00 92.88 200 ALA A CA 1
ATOM 1543 C C . ALA A 1 200 ? -66.199 -31.274 59.709 1.00 92.88 200 ALA A C 1
ATOM 1545 O O . ALA A 1 200 ? -67.244 -31.624 60.252 1.00 92.88 200 ALA A O 1
ATOM 1546 N N . THR A 1 201 ? -65.253 -32.152 59.369 1.00 91.44 201 THR A N 1
ATOM 1547 C CA . THR A 1 201 ? -65.380 -33.599 59.609 1.00 91.44 201 THR A CA 1
ATOM 1548 C C . THR A 1 201 ? -65.510 -33.909 61.098 1.00 91.44 201 THR A C 1
ATOM 1550 O O . THR A 1 201 ? -66.428 -34.632 61.480 1.00 91.44 201 THR A O 1
ATOM 1553 N N . HIS A 1 202 ? -64.697 -33.293 61.957 1.00 90.12 202 HIS A N 1
ATOM 1554 C CA . HIS A 1 202 ? -64.829 -33.430 63.406 1.00 90.12 202 HIS A CA 1
ATOM 1555 C C . HIS A 1 202 ? -66.229 -33.029 63.886 1.00 90.12 202 HIS A C 1
ATOM 1557 O O . HIS A 1 202 ? -66.881 -33.811 64.568 1.00 90.12 202 HIS A O 1
ATOM 1563 N N . ALA A 1 203 ? -66.744 -31.867 63.468 1.00 88.94 203 ALA A N 1
ATOM 1564 C CA . ALA A 1 203 ? -68.096 -31.435 63.822 1.00 88.94 203 ALA A CA 1
ATOM 1565 C C . ALA A 1 203 ? -69.171 -32.443 63.372 1.00 88.94 203 ALA A C 1
ATOM 1567 O O . ALA A 1 203 ? -70.092 -32.731 64.135 1.00 88.94 203 ALA A O 1
ATOM 1568 N N . THR A 1 204 ? -69.038 -33.031 62.174 1.00 88.00 204 THR A N 1
ATOM 1569 C CA . THR A 1 204 ? -69.971 -34.075 61.712 1.00 88.00 204 THR A CA 1
ATOM 1570 C C . THR A 1 204 ? -69.891 -35.355 62.541 1.00 88.00 204 THR A C 1
ATOM 1572 O O . THR A 1 204 ? -70.923 -35.971 62.792 1.00 88.00 204 THR A O 1
ATOM 1575 N N . VAL A 1 205 ? -68.695 -35.754 62.983 1.00 86.44 205 VAL A N 1
ATOM 1576 C CA . VAL A 1 205 ? -68.494 -36.955 63.804 1.00 86.44 205 VAL A CA 1
ATOM 1577 C C . VAL A 1 205 ? -69.011 -36.730 65.223 1.00 86.44 205 VAL A C 1
ATOM 1579 O O . VAL A 1 205 ? -69.736 -37.577 65.724 1.00 86.44 205 VAL A O 1
ATOM 1582 N N . THR A 1 206 ? -68.735 -35.579 65.843 1.00 80.69 206 THR A N 1
ATOM 1583 C CA . THR A 1 206 ? -69.248 -35.242 67.183 1.00 80.69 206 THR A CA 1
ATOM 1584 C C . THR A 1 206 ? -70.772 -35.088 67.202 1.00 80.69 206 THR A C 1
ATOM 1586 O O . THR A 1 206 ? -71.416 -35.441 68.183 1.00 80.69 206 THR A O 1
ATOM 1589 N N . ALA A 1 207 ? -71.377 -34.581 66.122 1.00 81.12 207 ALA A N 1
ATOM 1590 C CA . ALA A 1 207 ? -72.832 -34.460 66.016 1.00 81.12 207 ALA A CA 1
ATOM 1591 C C . ALA A 1 207 ? -73.546 -35.810 65.803 1.00 81.12 207 ALA A C 1
ATOM 1593 O O . ALA A 1 207 ? -74.764 -35.894 65.991 1.00 81.12 207 ALA A O 1
ATOM 1594 N N . ARG A 1 208 ? -72.826 -36.874 65.414 1.00 76.44 208 ARG A N 1
ATOM 1595 C CA . ARG A 1 208 ? -73.397 -38.223 65.371 1.00 76.44 208 ARG A CA 1
ATOM 1596 C C . ARG A 1 208 ? -73.595 -38.708 66.801 1.00 76.44 208 ARG A C 1
ATOM 1598 O O . ARG A 1 208 ? -72.639 -39.000 67.508 1.00 76.44 208 ARG A O 1
ATOM 1605 N N . LYS A 1 209 ? -74.855 -38.847 67.209 1.00 67.31 209 LYS A N 1
ATOM 1606 C CA . LYS A 1 209 ? -75.196 -39.607 68.413 1.00 67.31 209 LYS A CA 1
ATOM 1607 C C . LYS A 1 209 ? -74.759 -41.054 68.194 1.00 67.31 209 LYS A C 1
ATOM 1609 O O . LYS A 1 209 ? -75.165 -41.661 67.203 1.00 67.31 209 LYS A O 1
ATOM 1614 N N . GLN A 1 210 ? -73.942 -41.593 69.096 1.00 65.19 210 GLN A N 1
ATOM 1615 C CA . GLN A 1 210 ? -73.660 -43.025 69.120 1.00 65.19 210 GLN A CA 1
ATOM 1616 C C . GLN A 1 210 ? -74.977 -43.765 69.353 1.00 65.19 210 GLN A C 1
ATOM 1618 O O . GLN A 1 210 ? -75.634 -43.604 70.381 1.00 65.19 210 GLN A O 1
ATOM 1623 N N . THR A 1 211 ? -75.394 -44.529 68.351 1.00 62.09 211 THR A N 1
ATOM 1624 C CA . THR A 1 211 ? -76.481 -45.491 68.476 1.00 62.09 211 THR A CA 1
ATOM 1625 C C . THR A 1 211 ? -75.911 -46.711 69.179 1.00 62.09 211 THR A C 1
ATOM 1627 O O . THR A 1 211 ? -75.086 -47.427 68.613 1.00 62.09 211 THR A O 1
ATOM 1630 N N . TYR A 1 212 ? -76.303 -46.901 70.433 1.00 65.19 212 TYR A N 1
ATOM 1631 C CA . TYR A 1 212 ? -75.974 -48.097 71.190 1.00 65.19 212 TYR A CA 1
ATOM 1632 C C . TYR A 1 212 ? -77.077 -49.118 70.934 1.00 65.19 212 TYR A C 1
ATOM 1634 O O . TYR A 1 212 ? -78.211 -48.908 71.362 1.00 65.19 212 TYR A O 1
ATOM 1642 N N . ASP A 1 213 ? -76.758 -50.191 70.215 1.00 64.81 213 ASP A N 1
ATOM 1643 C CA . ASP A 1 213 ? -77.670 -51.322 70.099 1.00 64.81 213 ASP A CA 1
ATOM 1644 C C . ASP A 1 213 ? -77.696 -52.065 71.439 1.00 64.81 213 ASP A C 1
ATOM 1646 O O . ASP A 1 213 ? -76.670 -52.518 71.945 1.00 64.81 213 ASP A O 1
ATOM 1650 N N . GLU A 1 214 ? -78.885 -52.190 72.027 1.00 69.62 214 GLU A N 1
ATOM 1651 C CA . GLU A 1 214 ? -79.109 -52.901 73.297 1.00 69.62 214 GLU A CA 1
ATOM 1652 C C . GLU A 1 214 ? -79.060 -54.429 73.126 1.00 69.62 214 GLU A C 1
ATOM 1654 O O . GLU A 1 214 ? -79.220 -55.187 74.082 1.00 69.62 214 GLU A O 1
ATOM 1659 N N . ILE A 1 215 ? -78.832 -54.888 71.895 1.00 67.44 215 ILE A N 1
ATOM 1660 C CA . ILE A 1 215 ? -78.784 -56.288 71.505 1.00 67.44 215 ILE A CA 1
ATOM 1661 C C . ILE A 1 215 ? -77.356 -56.599 71.085 1.00 67.44 215 ILE A C 1
ATOM 1663 O O . ILE A 1 215 ? -76.807 -55.979 70.177 1.00 67.44 215 ILE A O 1
ATOM 1667 N N . CYS A 1 216 ? -76.755 -57.587 71.741 1.00 70.50 216 CYS A N 1
ATOM 1668 C CA . CYS A 1 216 ? -75.413 -58.023 71.399 1.00 70.50 216 CYS A CA 1
ATOM 1669 C C . CYS A 1 216 ? -75.389 -58.574 69.957 1.00 70.50 216 CYS A C 1
ATOM 1671 O O . CYS A 1 216 ? -76.049 -59.584 69.699 1.00 70.50 216 CYS A O 1
ATOM 1673 N N . PRO A 1 217 ? -74.599 -58.000 69.029 1.00 68.62 217 PRO A N 1
ATOM 1674 C CA . PRO A 1 217 ? -74.594 -58.401 67.618 1.00 68.62 217 PRO A CA 1
ATOM 1675 C C . PRO A 1 217 ? -74.030 -59.813 67.375 1.00 68.62 217 PRO A C 1
ATOM 1677 O O . PRO A 1 217 ? -74.151 -60.349 66.277 1.00 68.62 217 PRO A O 1
ATOM 1680 N N . THR A 1 218 ? -73.413 -60.425 68.389 1.00 69.88 218 THR A N 1
ATOM 1681 C CA . THR A 1 218 ? -72.784 -61.752 68.296 1.00 69.88 218 THR A CA 1
ATOM 1682 C C . THR A 1 218 ? -73.699 -62.875 68.785 1.00 69.88 218 THR A C 1
ATOM 1684 O O . THR A 1 218 ? -73.644 -63.982 68.256 1.00 69.88 218 THR A O 1
ATOM 1687 N N . CYS A 1 219 ? -74.532 -62.620 69.800 1.00 77.12 219 CYS A N 1
ATOM 1688 C CA . CYS A 1 219 ? -75.405 -63.639 70.398 1.00 77.12 219 CYS A CA 1
ATOM 1689 C C . CYS A 1 219 ? -76.901 -63.285 70.371 1.00 77.12 219 CYS A C 1
ATOM 1691 O O . CYS A 1 219 ? -77.711 -64.095 70.816 1.00 77.12 219 CYS A O 1
ATOM 1693 N N . ASN A 1 220 ? -77.277 -62.113 69.845 1.00 68.25 220 ASN A N 1
ATOM 1694 C CA . ASN A 1 220 ? -78.652 -61.603 69.752 1.00 68.25 220 ASN A CA 1
ATOM 1695 C C . ASN A 1 220 ? -79.431 -61.568 71.081 1.00 68.25 220 ASN A C 1
ATOM 1697 O O . ASN A 1 220 ? -80.661 -61.528 71.086 1.00 68.25 220 ASN A O 1
ATOM 1701 N N . GLN A 1 221 ? -78.731 -61.563 72.217 1.00 72.06 221 GLN A N 1
ATOM 1702 C CA . GLN A 1 221 ? -79.344 -61.416 73.536 1.00 72.06 221 GLN A CA 1
ATOM 1703 C C . GLN A 1 221 ? -79.363 -59.943 73.976 1.00 72.06 221 GLN A C 1
ATOM 1705 O O . GLN A 1 221 ? -78.438 -59.201 73.620 1.00 72.06 221 GLN A O 1
ATOM 1710 N N . PRO A 1 222 ? -80.386 -59.515 74.746 1.00 73.81 222 PRO A N 1
ATOM 1711 C CA . PRO A 1 222 ? -80.415 -58.182 75.336 1.00 73.81 222 PRO A CA 1
ATOM 1712 C C . PRO A 1 222 ? -79.261 -58.043 76.332 1.00 73.81 222 PRO A C 1
ATOM 1714 O O . PRO A 1 222 ? -79.062 -58.904 77.194 1.00 73.81 222 PRO A O 1
ATOM 1717 N N . LEU A 1 223 ? -78.471 -56.984 76.185 1.00 72.19 223 LEU A N 1
ATOM 1718 C CA . LEU A 1 223 ? -77.355 -56.692 77.078 1.00 72.19 223 LEU A CA 1
ATOM 1719 C C . LEU A 1 223 ? -77.893 -56.321 78.479 1.00 72.19 223 LEU A C 1
ATOM 1721 O O . LEU A 1 223 ? -78.938 -55.675 78.577 1.00 72.19 223 LEU A O 1
ATOM 1725 N N . PRO A 1 224 ? -77.218 -56.719 79.575 1.00 74.69 224 PRO A N 1
ATOM 1726 C CA . PRO A 1 224 ? -77.636 -56.351 80.928 1.00 74.69 224 PRO A CA 1
ATOM 1727 C C . PRO A 1 224 ? -77.649 -54.827 81.118 1.00 74.69 224 PRO A C 1
ATOM 1729 O O . PRO A 1 224 ? -76.645 -54.169 80.836 1.00 74.69 224 PRO A O 1
ATOM 1732 N N . SER A 1 225 ? -78.752 -54.276 81.637 1.00 68.12 225 SER A N 1
ATOM 1733 C CA . SER A 1 225 ? -78.959 -52.827 81.828 1.00 68.12 225 SER A CA 1
ATOM 1734 C C . SER A 1 225 ? -77.818 -52.154 82.594 1.00 68.12 225 SER A C 1
ATOM 1736 O O . SER A 1 225 ? -77.316 -51.114 82.173 1.00 68.12 225 SER A O 1
ATOM 1738 N N . ASP A 1 226 ? -77.339 -52.807 83.651 1.00 68.62 226 ASP A N 1
ATOM 1739 C CA . ASP A 1 226 ? -76.341 -52.256 84.573 1.00 68.62 226 ASP A CA 1
ATOM 1740 C C . ASP A 1 226 ? -74.965 -52.078 83.906 1.00 68.62 226 ASP A C 1
ATOM 1742 O O . ASP A 1 226 ? -74.201 -51.180 84.255 1.00 68.62 226 ASP A O 1
ATOM 1746 N N . GLN A 1 227 ? -74.642 -52.916 82.912 1.00 69.31 227 GLN A N 1
ATOM 1747 C CA . GLN A 1 227 ? -73.386 -52.825 82.159 1.00 69.31 227 GLN A CA 1
ATOM 1748 C C . GLN A 1 227 ? -73.467 -51.799 81.023 1.00 69.31 227 GLN A C 1
ATOM 1750 O O . GLN A 1 227 ? -72.452 -51.204 80.666 1.00 69.31 227 GLN A O 1
ATOM 1755 N N . ILE A 1 228 ? -74.663 -51.567 80.473 1.00 68.94 228 ILE A N 1
ATOM 1756 C CA . ILE A 1 228 ? -74.893 -50.540 79.451 1.00 68.94 228 ILE A CA 1
ATOM 1757 C C . ILE A 1 228 ? -74.783 -49.143 80.068 1.00 68.94 228 ILE A C 1
ATOM 1759 O O . ILE A 1 228 ? -74.156 -48.270 79.473 1.00 68.94 228 ILE A O 1
ATOM 1763 N N . GLU A 1 229 ? -75.368 -48.922 81.247 1.00 67.75 229 GLU A N 1
ATOM 1764 C CA . GLU A 1 229 ? -75.292 -47.627 81.936 1.00 67.75 229 GLU A CA 1
ATOM 1765 C C . GLU A 1 229 ? -73.861 -47.312 82.392 1.00 67.75 229 GLU A C 1
ATOM 1767 O O . GLU A 1 229 ? -73.348 -46.242 82.072 1.00 67.75 229 GLU A O 1
ATOM 1772 N N . ALA A 1 230 ? -73.156 -48.277 82.994 1.00 69.31 230 ALA A N 1
ATOM 1773 C CA . ALA A 1 230 ? -71.756 -48.098 83.387 1.00 69.31 230 ALA A CA 1
ATOM 1774 C C . ALA A 1 230 ? -70.818 -47.813 82.196 1.00 69.31 230 ALA A C 1
ATOM 1776 O O . ALA A 1 230 ? -69.841 -47.080 82.342 1.00 69.31 230 ALA A O 1
ATOM 1777 N N . ALA A 1 231 ? -71.102 -48.381 81.018 1.00 67.88 231 ALA A N 1
ATOM 1778 C CA . ALA A 1 231 ? -70.347 -48.100 79.800 1.00 67.88 231 ALA A CA 1
ATOM 1779 C C . ALA A 1 231 ? -70.699 -46.730 79.195 1.00 67.88 231 ALA A C 1
ATOM 1781 O O . ALA A 1 231 ? -69.805 -46.052 78.697 1.00 67.88 231 ALA A O 1
ATOM 1782 N N . LYS A 1 232 ? -71.968 -46.296 79.259 1.00 66.81 232 LYS A N 1
ATOM 1783 C CA . LYS A 1 232 ? -72.398 -44.958 78.811 1.00 66.81 232 LYS A CA 1
ATOM 1784 C C . LYS A 1 232 ? -71.772 -43.835 79.645 1.00 66.81 232 LYS A C 1
ATOM 1786 O O . LYS A 1 232 ? -71.474 -42.794 79.078 1.00 66.81 232 LYS A O 1
ATOM 1791 N N . ASP A 1 233 ? -71.528 -44.059 80.936 1.00 65.38 233 ASP A N 1
ATOM 1792 C CA . ASP A 1 233 ? -70.894 -43.077 81.832 1.00 65.38 233 ASP A CA 1
ATOM 1793 C C . ASP A 1 233 ? -69.366 -42.943 81.644 1.00 65.38 233 ASP A C 1
ATOM 1795 O O . ASP A 1 233 ? -68.755 -42.017 82.179 1.00 65.38 233 ASP A O 1
ATOM 1799 N N . GLN A 1 234 ? -68.725 -43.857 80.902 1.00 62.69 234 GLN A N 1
ATOM 1800 C CA . GLN A 1 234 ? -67.276 -43.839 80.639 1.00 62.69 234 GLN A CA 1
ATOM 1801 C C . GLN A 1 234 ? -66.876 -43.171 79.308 1.00 62.69 234 GLN A C 1
ATOM 1803 O O . GLN A 1 234 ? -65.676 -43.027 79.057 1.00 62.69 234 GLN A O 1
ATOM 1808 N N . PHE A 1 235 ? -67.841 -42.767 78.474 1.00 56.22 235 PHE A N 1
ATOM 1809 C CA . PHE A 1 235 ? -67.636 -42.117 77.168 1.00 56.22 235 PHE A CA 1
ATOM 1810 C C . PHE A 1 235 ? -68.129 -40.667 77.165 1.00 56.22 235 PHE A C 1
ATOM 1812 O O . PHE A 1 235 ? -67.493 -39.851 76.457 1.00 56.22 235 PHE A O 1
#

Radius of gyration: 80.3 Å; chains: 1; bounding box: 141×87×200 Å